Protein AF-A0A195FTC8-F1 (afdb_monomer)

Structure (mmCIF, N/CA/C/O backbone):
data_AF-A0A195FTC8-F1
#
_entry.id   AF-A0A195FTC8-F1
#
loop_
_atom_site.group_PDB
_atom_site.id
_atom_site.type_symbol
_atom_site.label_atom_id
_atom_site.label_alt_id
_atom_site.label_comp_id
_atom_site.label_asym_id
_atom_site.label_entity_id
_atom_site.label_seq_id
_atom_site.pdbx_PDB_ins_code
_atom_site.Cartn_x
_atom_site.Cartn_y
_atom_site.Cartn_z
_atom_site.occupancy
_atom_site.B_iso_or_equiv
_atom_site.auth_seq_id
_atom_site.auth_comp_id
_atom_site.auth_asym_id
_atom_site.auth_atom_id
_atom_site.pdbx_PDB_model_num
ATOM 1 N N . MET A 1 1 ? -10.630 -10.485 47.251 1.00 40.84 1 MET A N 1
ATOM 2 C CA . MET A 1 1 ? -10.849 -9.382 46.288 1.00 40.84 1 MET A CA 1
ATOM 3 C C . MET A 1 1 ? -11.487 -9.964 45.032 1.00 40.84 1 MET A C 1
ATOM 5 O O . MET A 1 1 ? -10.829 -10.721 44.337 1.00 40.84 1 MET A O 1
ATOM 9 N N . THR A 1 2 ? -12.770 -9.715 44.770 1.00 54.16 2 THR A N 1
ATOM 10 C CA . THR A 1 2 ? -13.471 -10.241 43.582 1.00 54.16 2 THR A CA 1
ATOM 11 C C . THR A 1 2 ? -13.099 -9.426 42.339 1.00 54.16 2 THR A C 1
ATOM 13 O O . THR A 1 2 ? -13.340 -8.215 42.322 1.00 54.16 2 THR A O 1
ATOM 16 N N . GLN A 1 3 ? -12.525 -10.057 41.306 1.00 60.03 3 GLN A N 1
ATOM 17 C CA . GLN A 1 3 ? -12.345 -9.415 39.997 1.00 60.03 3 GLN A CA 1
ATOM 18 C C . GLN A 1 3 ? -13.718 -9.038 39.426 1.00 60.03 3 GLN A C 1
ATOM 20 O O . GLN A 1 3 ? -14.599 -9.884 39.309 1.00 60.03 3 GLN A O 1
ATOM 25 N N . LYS A 1 4 ? -13.908 -7.763 39.077 1.00 66.00 4 LYS A N 1
ATOM 26 C CA . LYS A 1 4 ? -15.086 -7.304 38.330 1.00 66.00 4 LYS A CA 1
ATOM 27 C C . LYS A 1 4 ? -14.821 -7.531 36.842 1.00 66.00 4 LYS A C 1
ATOM 29 O O . LYS A 1 4 ? -13.950 -6.873 36.281 1.00 66.00 4 LYS A O 1
ATOM 34 N N . SER A 1 5 ? -15.558 -8.445 36.220 1.00 80.19 5 SER A N 1
ATOM 35 C CA . SER A 1 5 ? -15.545 -8.667 34.773 1.00 80.19 5 SER A CA 1
ATOM 36 C C . SER A 1 5 ? -16.348 -7.572 34.062 1.00 80.19 5 SER A C 1
ATOM 38 O O . SER A 1 5 ? -17.453 -7.212 34.477 1.00 80.19 5 SER A O 1
ATOM 40 N N . PHE A 1 6 ? -15.782 -7.016 32.991 1.00 83.75 6 PHE A N 1
ATOM 41 C CA . PHE A 1 6 ? -16.434 -6.007 32.157 1.00 83.75 6 PHE A CA 1
ATOM 42 C C . PHE A 1 6 ? -16.772 -6.591 30.788 1.00 83.75 6 PHE A C 1
ATOM 44 O O . PHE A 1 6 ? -15.958 -7.289 30.186 1.00 83.75 6 PHE A O 1
ATOM 51 N N . PHE A 1 7 ? -17.964 -6.272 30.294 1.00 83.44 7 PHE A N 1
ATOM 52 C CA . PHE A 1 7 ? -18.419 -6.590 28.949 1.00 83.44 7 PHE A CA 1
ATOM 53 C C . PHE A 1 7 ? -18.542 -5.291 28.157 1.00 83.44 7 PHE A C 1
ATOM 55 O O . PHE A 1 7 ? -19.340 -4.422 28.508 1.00 83.44 7 PHE A O 1
ATOM 62 N N . THR A 1 8 ? -17.730 -5.138 27.114 1.00 85.25 8 THR A N 1
ATOM 63 C CA . THR A 1 8 ? -17.592 -3.871 26.389 1.00 85.25 8 THR A CA 1
ATOM 64 C C . THR A 1 8 ? -18.250 -3.955 25.020 1.00 85.25 8 THR A C 1
ATOM 66 O O . THR A 1 8 ? -17.890 -4.818 24.223 1.00 85.25 8 THR A O 1
ATOM 69 N N . ILE A 1 9 ? -19.161 -3.028 24.713 1.00 84.69 9 ILE A N 1
ATOM 70 C CA . ILE A 1 9 ? -19.806 -2.924 23.393 1.00 84.69 9 ILE A CA 1
ATOM 71 C C . ILE A 1 9 ? -19.746 -1.491 22.854 1.00 84.69 9 ILE A C 1
ATOM 73 O O . ILE A 1 9 ? -19.669 -0.541 23.640 1.00 84.69 9 ILE A O 1
ATOM 77 N N . PRO A 1 10 ? -19.772 -1.284 21.526 1.00 82.94 10 PRO A N 1
ATOM 78 C CA . PRO A 1 10 ? -19.974 0.045 20.970 1.00 82.94 10 PRO A CA 1
ATOM 79 C C . PRO A 1 10 ? -21.368 0.573 21.338 1.00 82.94 10 PRO A C 1
ATOM 81 O O . PRO A 1 10 ? -22.347 -0.175 21.295 1.00 82.94 10 PRO A O 1
ATOM 84 N N . TYR A 1 11 ? -21.466 1.855 21.698 1.00 82.31 11 TYR A N 1
ATOM 85 C CA . TYR A 1 11 ? -22.758 2.497 21.932 1.00 82.31 11 TYR A CA 1
ATOM 86 C C . TYR A 1 11 ? -23.488 2.709 20.602 1.00 82.31 11 TYR A C 1
ATOM 88 O O . TYR A 1 11 ? -23.015 3.431 19.724 1.00 82.31 11 TYR A O 1
ATOM 96 N N . VAL A 1 12 ? -24.652 2.086 20.476 1.00 80.38 12 VAL A N 1
ATOM 97 C CA . VAL A 1 12 ? -25.604 2.231 19.384 1.00 80.38 12 VAL A CA 1
ATOM 98 C C . VAL A 1 12 ? -26.954 2.505 20.029 1.00 80.38 12 VAL A C 1
ATOM 100 O O . VAL A 1 12 ? -27.486 1.660 20.756 1.00 80.38 12 VAL A O 1
ATOM 103 N N . ASN A 1 13 ? -27.487 3.700 19.772 1.00 74.38 13 ASN A N 1
ATOM 104 C CA . ASN A 1 13 ? -28.772 4.135 20.309 1.00 74.38 13 ASN A CA 1
ATOM 105 C C . ASN A 1 13 ? -29.836 3.051 20.052 1.00 74.38 13 ASN A C 1
ATOM 107 O O . ASN A 1 13 ? -29.855 2.477 18.964 1.00 74.38 13 ASN A O 1
ATOM 111 N N . THR A 1 14 ? -30.684 2.743 21.038 1.00 73.56 14 THR A N 1
ATOM 112 C CA . THR A 1 14 ? -31.711 1.665 21.058 1.00 73.56 14 THR A CA 1
ATOM 113 C C . THR A 1 14 ? -31.235 0.203 21.116 1.00 73.56 14 THR A C 1
ATOM 115 O O . THR A 1 14 ? -31.960 -0.644 21.643 1.00 73.56 14 THR A O 1
ATOM 118 N N . ILE A 1 15 ? -30.040 -0.128 20.616 1.00 77.50 15 ILE A N 1
ATOM 119 C CA . ILE A 1 15 ? -29.536 -1.517 20.584 1.00 77.50 15 ILE A CA 1
ATOM 120 C C . ILE A 1 15 ? -28.740 -1.835 21.850 1.00 77.50 15 ILE A C 1
ATOM 122 O O . ILE A 1 15 ? -28.931 -2.889 22.456 1.00 77.50 15 ILE A O 1
ATOM 126 N N . SER A 1 16 ? -27.872 -0.917 22.277 1.00 81.19 16 SER A N 1
ATOM 127 C CA . SER A 1 16 ? -26.952 -1.140 23.397 1.00 81.19 16 SER A CA 1
ATOM 128 C C . SER A 1 16 ? -27.656 -1.344 24.741 1.00 81.19 16 SER A C 1
ATOM 130 O O . SER A 1 16 ? -27.170 -2.107 25.571 1.00 81.19 16 SER A O 1
ATOM 132 N N . GLU A 1 17 ? -28.824 -0.732 24.946 1.00 79.31 17 GLU A N 1
ATOM 133 C CA . GLU A 1 17 ? -29.594 -0.844 26.194 1.00 79.31 17 GLU A CA 1
ATOM 134 C C . GLU A 1 17 ? -30.187 -2.245 26.403 1.00 79.31 17 GLU A C 1
ATOM 136 O O . GLU A 1 17 ? -30.311 -2.699 27.543 1.00 79.31 17 GLU A O 1
ATOM 141 N N . ARG A 1 18 ? -30.451 -2.983 25.313 1.00 84.06 18 ARG A N 1
ATOM 142 C CA . ARG A 1 18 ? -30.978 -4.359 25.353 1.00 84.06 18 ARG A CA 1
ATOM 143 C C . ARG A 1 18 ? -29.979 -5.373 25.919 1.00 84.06 18 ARG A C 1
ATOM 145 O O . ARG A 1 18 ? -30.384 -6.452 26.339 1.00 84.06 18 ARG A O 1
ATOM 152 N N . PHE A 1 19 ? -28.689 -5.033 25.964 1.00 81.75 19 PHE A N 1
ATOM 153 C CA . PHE A 1 19 ? -27.644 -5.899 26.520 1.00 81.75 19 PHE A CA 1
ATOM 154 C C . PHE A 1 19 ? -27.558 -5.835 28.048 1.00 81.75 19 PHE A C 1
ATOM 156 O O . PHE A 1 19 ? -27.004 -6.744 28.660 1.00 81.75 19 PHE A O 1
ATOM 163 N N . THR A 1 20 ? -28.135 -4.810 28.680 1.00 82.00 20 THR A N 1
ATOM 164 C CA . THR A 1 20 ? -28.127 -4.634 30.141 1.00 82.00 20 THR A CA 1
ATOM 165 C C . THR A 1 20 ? -28.672 -5.853 30.903 1.00 82.00 20 THR A C 1
ATOM 167 O O . THR A 1 20 ? -27.950 -6.373 31.757 1.00 82.00 20 THR A O 1
ATOM 170 N N . PRO A 1 21 ? -29.882 -6.380 30.604 1.00 82.94 21 PRO A N 1
ATOM 171 C CA . PRO A 1 21 ? -30.406 -7.559 31.301 1.00 82.94 21 PRO A CA 1
ATOM 172 C C . PRO A 1 21 ? -29.550 -8.815 31.084 1.00 82.94 21 PRO A C 1
ATOM 174 O O . PRO A 1 21 ? -29.370 -9.598 32.013 1.00 82.94 21 PRO A O 1
ATOM 177 N N . ILE A 1 22 ? -28.967 -8.979 29.892 1.00 83.88 22 ILE A N 1
ATOM 178 C CA . ILE A 1 22 ? -28.116 -10.128 29.548 1.00 83.88 22 ILE A CA 1
ATOM 179 C C . ILE A 1 22 ? -26.819 -10.0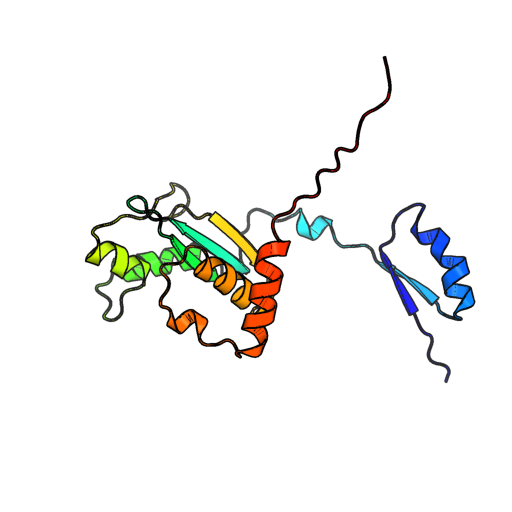90 30.362 1.00 83.88 22 ILE A C 1
ATOM 181 O O . ILE A 1 22 ? -26.421 -11.086 30.952 1.00 83.88 22 ILE A O 1
ATOM 185 N N . VAL A 1 23 ? -26.166 -8.931 30.438 1.00 83.94 23 VAL A N 1
ATOM 186 C CA . VAL A 1 23 ? -24.872 -8.777 31.120 1.00 83.94 23 VAL A CA 1
ATOM 187 C C . VAL A 1 23 ? -25.012 -8.890 32.641 1.00 83.94 23 VAL A C 1
ATOM 189 O O . VAL A 1 23 ? -24.135 -9.462 33.292 1.00 83.94 23 VAL A O 1
ATOM 192 N N . ASN A 1 24 ? -26.145 -8.442 33.193 1.00 80.19 24 ASN A N 1
ATOM 193 C CA . ASN A 1 24 ? -26.479 -8.629 34.605 1.00 80.19 24 ASN A CA 1
ATOM 194 C C . ASN A 1 24 ? -26.652 -10.112 34.975 1.00 80.19 24 ASN A C 1
ATOM 196 O O . ASN A 1 24 ? -26.248 -10.509 36.066 1.00 80.19 24 ASN A O 1
ATOM 200 N N . MET A 1 25 ? -27.175 -10.944 34.063 1.00 82.12 25 MET A N 1
ATOM 201 C CA . MET A 1 25 ? -27.306 -12.395 34.270 1.00 82.12 25 MET A CA 1
ATOM 202 C C . MET A 1 25 ? -25.946 -13.085 34.472 1.00 82.12 25 MET A C 1
ATOM 204 O O . MET A 1 25 ? -25.851 -14.067 35.200 1.00 82.12 25 MET A O 1
ATOM 208 N N . PHE A 1 26 ? -24.883 -12.550 33.865 1.00 81.12 26 PHE A N 1
ATOM 209 C CA . PHE A 1 26 ? -23.522 -13.087 33.962 1.00 81.12 26 PHE A CA 1
ATOM 210 C C . PHE A 1 26 ? -22.674 -12.432 35.066 1.00 81.12 26 PHE A C 1
ATOM 212 O O . PHE A 1 26 ? -21.465 -12.647 35.109 1.00 81.12 26 PHE A O 1
ATOM 219 N N . ASN A 1 27 ? -23.278 -11.631 35.956 1.00 81.62 27 ASN A N 1
ATOM 220 C CA . ASN A 1 27 ? -22.589 -10.899 37.029 1.00 81.62 27 ASN A CA 1
ATOM 221 C C . ASN A 1 27 ? -21.434 -9.999 36.524 1.00 81.62 27 ASN A C 1
ATOM 223 O O . ASN A 1 27 ? -20.440 -9.770 37.218 1.00 81.62 27 ASN A O 1
ATOM 227 N N . CYS A 1 28 ? -21.569 -9.493 35.296 1.00 83.06 28 CYS A N 1
ATOM 228 C CA . CYS A 1 28 ? -20.604 -8.635 34.615 1.00 83.06 28 CYS A CA 1
ATOM 229 C C . CYS A 1 28 ? -21.086 -7.176 34.618 1.00 83.06 28 CYS A C 1
ATOM 231 O O . CYS A 1 28 ? -22.274 -6.893 34.755 1.00 83.06 28 CYS A O 1
ATOM 233 N N . LYS A 1 29 ? -20.172 -6.223 34.416 1.00 83.62 29 LYS A N 1
ATOM 234 C CA . LYS A 1 29 ? -20.520 -4.808 34.209 1.00 83.62 29 LYS A CA 1
ATOM 235 C C . LYS A 1 29 ? -20.490 -4.445 32.731 1.00 83.62 29 LYS A C 1
ATOM 237 O O . LYS A 1 29 ? -19.486 -4.677 32.065 1.00 83.62 29 LYS A O 1
ATOM 242 N N . LEU A 1 30 ? -21.560 -3.830 32.236 1.00 85.19 30 LEU A N 1
ATOM 243 C CA . LEU A 1 30 ? -21.628 -3.325 30.865 1.00 85.19 30 LEU A CA 1
ATOM 244 C C . LEU A 1 30 ? -20.841 -2.012 30.741 1.00 85.19 30 LEU A C 1
ATOM 246 O O . LEU A 1 30 ? -21.056 -1.080 31.515 1.00 85.19 30 LEU A O 1
ATOM 250 N N . ALA A 1 31 ? -19.936 -1.942 29.768 1.00 86.44 31 ALA A N 1
ATOM 251 C CA . ALA A 1 31 ? -19.186 -0.744 29.415 1.00 86.44 31 ALA A CA 1
ATOM 252 C C . ALA A 1 31 ? -19.465 -0.357 27.958 1.00 86.44 31 ALA A C 1
ATOM 254 O O . ALA A 1 31 ? -19.450 -1.197 27.056 1.00 86.44 31 ALA A O 1
ATOM 255 N N . PHE A 1 32 ? -19.693 0.932 27.721 1.00 85.75 32 PHE A N 1
ATOM 256 C CA . PHE A 1 32 ? -19.930 1.460 26.384 1.00 85.75 32 PHE A CA 1
ATOM 257 C C . PHE A 1 32 ? -18.663 2.096 25.820 1.00 85.75 32 PHE A C 1
ATOM 259 O O . PHE A 1 32 ? -17.977 2.861 26.496 1.00 85.75 32 PHE A O 1
ATOM 266 N N . THR A 1 33 ? -18.371 1.803 24.558 1.00 82.94 33 THR A N 1
ATOM 267 C CA . THR A 1 33 ? -17.298 2.453 23.802 1.00 82.94 33 THR A CA 1
ATOM 268 C C . THR A 1 33 ? -17.889 3.294 22.688 1.00 82.94 33 THR A C 1
ATOM 270 O O . THR A 1 33 ? -18.830 2.889 22.012 1.00 82.94 33 THR A O 1
ATOM 273 N N . ILE A 1 34 ? -17.333 4.481 22.476 1.00 77.38 34 ILE A N 1
ATOM 274 C CA . ILE A 1 34 ? -17.663 5.285 21.304 1.00 77.38 34 ILE A CA 1
ATOM 275 C C . ILE A 1 34 ? -16.668 4.876 20.215 1.00 77.38 34 ILE A C 1
ATOM 277 O O . ILE A 1 34 ? -15.471 5.156 20.360 1.00 77.38 34 ILE A O 1
ATOM 281 N N . PRO A 1 35 ? -17.099 4.192 19.138 1.00 67.25 35 PRO A N 1
ATOM 282 C CA . PRO A 1 35 ? -16.207 3.926 18.025 1.00 67.25 35 PRO A CA 1
ATOM 283 C C . PRO A 1 35 ? -15.761 5.274 17.458 1.00 67.25 35 PRO A C 1
ATOM 285 O O . PRO A 1 35 ? -16.578 6.122 17.110 1.00 67.25 35 PRO A O 1
ATOM 288 N N . ASN A 1 36 ? -14.451 5.505 17.394 1.00 64.69 36 ASN A N 1
ATOM 289 C CA . ASN A 1 36 ? -13.886 6.784 16.968 1.00 64.69 36 ASN A CA 1
ATOM 290 C C . ASN A 1 36 ? -13.940 6.911 15.431 1.00 64.69 36 ASN A C 1
ATOM 292 O O . ASN A 1 36 ? -12.920 6.893 14.739 1.00 64.69 36 ASN A O 1
ATOM 296 N N . VAL A 1 37 ? -15.160 6.943 14.884 1.00 63.31 37 VAL A N 1
ATOM 297 C CA . VAL A 1 37 ? -15.433 6.915 13.440 1.00 63.31 37 VAL A CA 1
ATOM 298 C C . VAL A 1 37 ? -14.957 8.201 12.770 1.00 63.31 37 VAL A C 1
ATOM 300 O O . VAL A 1 37 ? -14.395 8.150 11.680 1.00 63.31 37 VAL A O 1
ATOM 303 N N . LEU A 1 38 ? -15.066 9.342 13.458 1.00 60.41 38 LEU A N 1
ATOM 304 C CA . LEU A 1 38 ? -14.645 10.653 12.951 1.00 60.41 38 LEU A CA 1
ATOM 305 C C . LEU A 1 38 ? -13.155 10.696 12.584 1.00 60.41 38 LEU A C 1
ATOM 307 O O . LEU A 1 38 ? -12.797 11.260 11.555 1.00 60.41 38 LEU A O 1
ATOM 311 N N . LYS A 1 39 ? -12.280 10.018 13.340 1.00 59.72 39 LYS A N 1
ATOM 312 C CA . LYS A 1 39 ? -10.846 9.914 13.010 1.00 59.72 39 LYS A CA 1
ATOM 313 C C . LYS A 1 39 ? -10.583 9.166 11.692 1.00 59.72 39 LYS A C 1
ATOM 315 O O . LYS A 1 39 ? -9.549 9.387 11.065 1.00 59.72 39 LYS A O 1
ATOM 320 N N . LYS A 1 40 ? -11.493 8.282 11.261 1.00 59.28 40 LYS A N 1
ATOM 321 C CA . LYS A 1 40 ? -11.384 7.582 9.968 1.00 59.28 40 LYS A CA 1
ATOM 322 C C . LYS A 1 40 ? -11.717 8.504 8.791 1.00 59.28 40 LYS A C 1
ATOM 324 O O . LYS A 1 40 ? -11.072 8.385 7.753 1.00 59.28 40 LYS A O 1
ATOM 329 N N . PHE A 1 41 ? -12.676 9.416 8.969 1.00 56.09 41 PHE A N 1
ATOM 330 C CA . PHE A 1 41 ? -13.175 10.310 7.916 1.00 56.09 41 PHE A CA 1
ATOM 331 C C . PHE A 1 41 ? -12.427 11.647 7.845 1.00 56.09 41 PHE A C 1
ATOM 333 O O . PHE A 1 41 ? -12.183 12.163 6.758 1.00 56.09 41 PHE A O 1
ATOM 340 N N . ILE A 1 42 ? -11.988 12.189 8.983 1.00 56.16 42 ILE A N 1
ATOM 341 C CA . ILE A 1 42 ? -11.221 13.437 9.051 1.00 56.16 42 ILE A CA 1
ATOM 342 C C . ILE A 1 42 ? -9.734 13.117 8.848 1.00 56.16 42 ILE A C 1
ATOM 344 O O . ILE A 1 42 ? -8.909 13.201 9.756 1.00 56.16 42 ILE A O 1
ATOM 348 N N . LYS A 1 43 ? -9.369 12.738 7.621 1.00 53.47 43 LYS A N 1
ATOM 349 C CA . LYS A 1 43 ? -7.980 12.802 7.156 1.00 53.47 43 LYS A CA 1
ATOM 350 C C . LYS A 1 43 ? -7.804 14.127 6.419 1.00 53.47 43 LYS A C 1
ATOM 352 O O . LYS A 1 43 ? -7.965 14.199 5.207 1.00 53.47 43 LYS A O 1
ATOM 357 N N . ARG A 1 44 ? -7.494 15.190 7.176 1.00 46.31 44 ARG A N 1
ATOM 358 C CA . ARG A 1 44 ? -6.960 16.461 6.643 1.00 46.31 44 ARG A CA 1
ATOM 359 C C . ARG A 1 44 ? -5.864 16.105 5.639 1.00 46.31 44 ARG A C 1
ATOM 361 O O . ARG A 1 44 ? -5.091 15.221 5.994 1.00 46.31 44 ARG A O 1
ATOM 368 N N . GLY A 1 45 ? -5.839 16.727 4.453 1.00 51.28 45 GLY A N 1
ATOM 369 C CA . GLY A 1 45 ? -4.985 16.437 3.281 1.00 51.28 45 GLY A CA 1
ATOM 370 C C . GLY A 1 45 ? -3.491 16.236 3.561 1.00 51.28 45 GLY A C 1
ATOM 371 O O . GLY A 1 45 ? -2.648 17.023 3.156 1.00 51.28 45 GLY A O 1
ATOM 372 N N . LYS A 1 46 ? -3.178 15.178 4.296 1.00 54.66 46 LYS A N 1
ATOM 373 C CA . LYS A 1 46 ? -1.871 14.760 4.758 1.00 54.66 46 LYS A CA 1
ATOM 374 C C . LYS A 1 46 ? -1.504 13.593 3.872 1.00 54.66 46 LYS A C 1
ATOM 376 O O . LYS A 1 46 ? -2.294 12.652 3.745 1.00 54.66 46 LYS A O 1
ATOM 381 N N . ASP A 1 47 ? -0.334 13.695 3.252 1.00 64.06 47 ASP A N 1
ATOM 382 C CA . ASP A 1 47 ? 0.233 12.647 2.413 1.00 64.06 47 ASP A CA 1
ATOM 383 C C . ASP A 1 47 ? 0.008 11.280 3.053 1.00 64.06 47 ASP A C 1
ATOM 385 O O . ASP A 1 47 ? 0.284 11.075 4.242 1.00 64.06 47 ASP A O 1
ATOM 389 N N . ARG A 1 48 ? -0.570 10.362 2.274 1.00 75.75 48 ARG A N 1
ATOM 390 C CA . ARG A 1 48 ? -0.995 9.067 2.800 1.00 75.75 48 ARG A CA 1
ATOM 391 C C . ARG A 1 48 ? 0.239 8.287 3.252 1.00 75.75 48 ARG A C 1
ATOM 393 O O . ARG A 1 48 ? 1.197 8.128 2.497 1.00 75.75 48 ARG A O 1
ATOM 400 N N . THR A 1 49 ? 0.208 7.843 4.503 1.00 86.50 49 THR A N 1
ATOM 401 C CA . THR A 1 49 ? 1.227 6.992 5.120 1.00 86.50 49 THR A CA 1
ATOM 402 C C . THR A 1 49 ? 0.683 5.588 5.318 1.00 86.50 49 THR A C 1
ATOM 404 O O . THR A 1 49 ? -0.534 5.390 5.355 1.00 86.50 49 THR A O 1
ATOM 407 N N . SER A 1 50 ? 1.585 4.622 5.498 1.00 89.44 50 SER A N 1
ATOM 408 C CA . SER A 1 50 ? 1.221 3.232 5.787 1.00 89.44 50 SER A CA 1
ATOM 409 C C . SER A 1 50 ? 0.318 2.617 4.717 1.00 89.44 50 SER A C 1
ATOM 411 O O . SER A 1 50 ? -0.720 2.042 5.031 1.00 89.44 50 SER A O 1
ATOM 413 N N . VAL A 1 51 ? 0.702 2.769 3.451 1.00 91.38 51 VAL A N 1
ATOM 414 C CA . VAL A 1 51 ? -0.095 2.329 2.299 1.00 91.38 51 VAL A CA 1
ATOM 415 C C . VAL A 1 51 ? 0.588 1.209 1.532 1.00 91.38 51 VAL A C 1
ATOM 417 O O . VAL A 1 51 ? 1.819 1.167 1.475 1.00 91.38 51 VAL A O 1
ATOM 420 N N . VAL A 1 52 ? -0.226 0.346 0.926 1.00 89.44 52 VAL A N 1
ATOM 421 C CA . VAL A 1 52 ? 0.154 -0.522 -0.194 1.00 89.44 52 VAL A CA 1
ATOM 422 C C . VAL A 1 52 ? -0.339 0.150 -1.467 1.00 89.44 52 VAL A C 1
ATOM 424 O O . VAL A 1 52 ? -1.487 0.597 -1.540 1.00 89.44 52 VAL A O 1
ATOM 427 N N . TYR A 1 53 ? 0.535 0.268 -2.454 1.00 91.19 53 TYR A N 1
ATOM 428 C CA . TYR A 1 53 ? 0.290 1.044 -3.656 1.00 91.19 53 TYR A CA 1
ATOM 429 C C . TYR A 1 53 ? 0.729 0.298 -4.916 1.00 91.19 53 TYR A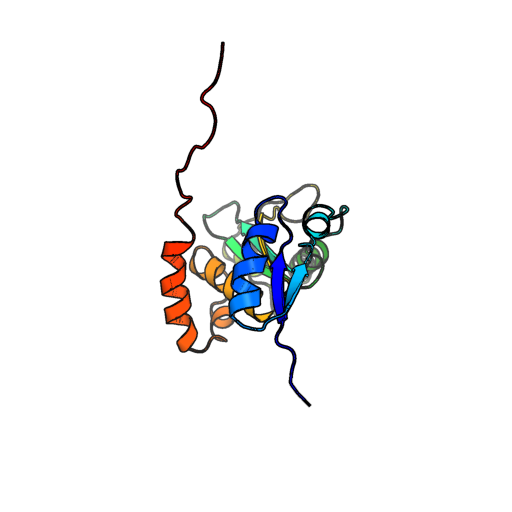 C 1
ATOM 431 O O . TYR A 1 53 ? 1.609 -0.560 -4.870 1.00 91.19 53 TYR A O 1
ATOM 439 N N . ARG A 1 54 ? 0.113 0.652 -6.045 1.00 91.25 54 ARG A N 1
ATOM 440 C CA . ARG A 1 54 ? 0.374 0.090 -7.373 1.00 91.25 54 ARG A CA 1
ATOM 441 C C . ARG A 1 54 ? 0.852 1.170 -8.330 1.00 91.25 54 ARG A C 1
ATOM 443 O O . ARG A 1 54 ? 0.242 2.234 -8.408 1.00 91.25 54 ARG A O 1
ATOM 450 N N . ILE A 1 55 ? 1.887 0.860 -9.102 1.00 91.00 55 ILE A N 1
ATOM 451 C CA . ILE A 1 55 ? 2.342 1.649 -10.248 1.00 91.00 55 ILE A CA 1
ATOM 452 C C . ILE A 1 55 ? 2.215 0.769 -11.489 1.00 91.00 55 ILE A C 1
ATOM 454 O O . ILE A 1 55 ? 2.859 -0.274 -11.586 1.00 91.00 55 ILE A O 1
ATOM 458 N N . SER A 1 56 ? 1.360 1.170 -12.426 1.00 90.38 56 SER A N 1
ATOM 459 C CA . SER A 1 56 ? 1.101 0.386 -13.638 1.00 90.38 56 SER A CA 1
ATOM 460 C C . SER A 1 56 ? 2.023 0.807 -14.779 1.00 90.38 56 SER A C 1
ATOM 462 O O . SER A 1 56 ? 2.243 2.008 -14.985 1.00 90.38 56 SER A O 1
ATOM 464 N N . CYS A 1 57 ? 2.523 -0.176 -15.527 1.00 89.19 57 CYS A N 1
ATOM 465 C CA . CYS A 1 57 ? 3.184 0.070 -16.801 1.00 89.19 57 CYS A CA 1
ATOM 466 C C . CYS A 1 57 ? 2.167 0.624 -17.819 1.00 89.19 57 CYS A C 1
ATOM 468 O O . CYS A 1 57 ? 0.968 0.338 -17.749 1.00 89.19 57 CYS A O 1
ATOM 470 N N . GLU A 1 58 ? 2.618 1.486 -18.728 1.00 88.25 58 GLU A N 1
ATOM 471 C CA . GLU A 1 58 ? 1.800 1.968 -19.850 1.00 88.25 58 GLU A CA 1
ATOM 472 C C . GLU A 1 58 ? 1.793 0.998 -21.022 1.00 88.25 58 GLU A C 1
ATOM 474 O O . GLU A 1 58 ? 0.825 0.964 -21.776 1.00 88.25 58 GLU A O 1
ATOM 479 N N . ASN A 1 59 ? 2.869 0.232 -21.169 1.00 88.88 59 ASN A N 1
ATOM 480 C CA . ASN A 1 59 ? 3.158 -0.531 -22.374 1.00 88.88 59 ASN A CA 1
ATOM 481 C C . ASN A 1 59 ? 2.824 -2.023 -22.247 1.00 88.88 59 ASN A C 1
ATOM 483 O O . ASN A 1 59 ? 2.760 -2.713 -23.257 1.00 88.88 59 ASN A O 1
ATOM 487 N N . CYS A 1 60 ? 2.586 -2.526 -21.033 1.00 86.75 60 CYS A N 1
ATOM 488 C CA . CYS A 1 60 ? 2.179 -3.911 -20.800 1.00 86.75 60 CYS A CA 1
ATOM 489 C C . CYS A 1 60 ? 1.324 -4.054 -19.531 1.00 86.75 60 CYS A C 1
ATOM 491 O O . CYS A 1 60 ? 1.310 -3.172 -18.671 1.00 86.75 60 CYS A O 1
ATOM 493 N N . ASP A 1 61 ? 0.635 -5.191 -19.401 1.00 86.12 61 ASP A N 1
ATOM 494 C CA . ASP A 1 61 ? -0.325 -5.492 -18.320 1.00 86.12 61 ASP A CA 1
ATOM 495 C C . ASP A 1 61 ? 0.322 -5.842 -16.972 1.00 86.12 61 ASP A C 1
ATOM 497 O O . ASP A 1 61 ? -0.251 -6.519 -16.114 1.00 86.12 61 ASP A O 1
ATOM 501 N N . VAL A 1 62 ? 1.531 -5.346 -16.752 1.00 86.75 62 VAL A N 1
ATOM 502 C CA . VAL A 1 62 ? 2.298 -5.607 -15.546 1.00 86.75 62 VAL A CA 1
ATOM 503 C C . VAL A 1 62 ? 2.318 -4.379 -14.641 1.00 86.75 62 VAL A C 1
ATOM 505 O O . VAL A 1 62 ? 2.199 -3.228 -15.077 1.00 86.75 62 VAL A O 1
ATOM 508 N N . SER A 1 63 ? 2.463 -4.606 -13.339 1.00 89.88 63 SER A N 1
ATOM 509 C CA . SER A 1 63 ? 2.507 -3.510 -12.377 1.00 89.88 63 SER A CA 1
ATOM 510 C C . SER A 1 63 ? 3.481 -3.759 -11.244 1.00 89.88 63 SER A C 1
ATOM 512 O O . SER A 1 63 ? 3.649 -4.881 -10.783 1.00 89.88 63 SER A O 1
ATOM 514 N N . TYR A 1 64 ? 4.112 -2.690 -10.777 1.00 89.69 64 TYR A N 1
ATOM 515 C CA . TYR A 1 64 ? 4.904 -2.709 -9.558 1.00 89.69 64 TYR A CA 1
ATOM 516 C C . TYR A 1 64 ? 3.987 -2.480 -8.359 1.00 89.69 64 TYR A C 1
ATOM 518 O O . TYR A 1 64 ? 3.187 -1.539 -8.355 1.00 89.69 64 TYR A O 1
ATOM 526 N N . ILE A 1 65 ? 4.123 -3.312 -7.333 1.00 89.94 65 ILE A N 1
ATOM 527 C CA . ILE A 1 65 ? 3.386 -3.192 -6.077 1.00 89.94 65 ILE A CA 1
ATOM 528 C C . ILE A 1 65 ? 4.388 -2.865 -4.976 1.00 89.94 65 ILE A C 1
ATOM 530 O O . ILE A 1 65 ? 5.438 -3.483 -4.888 1.00 89.94 65 ILE A O 1
ATOM 534 N N . GLY A 1 66 ? 4.106 -1.875 -4.140 1.00 88.75 66 GLY A N 1
ATOM 535 C CA . GLY A 1 66 ? 5.002 -1.510 -3.047 1.00 88.75 66 GLY A CA 1
ATOM 536 C C . GLY A 1 66 ? 4.247 -1.113 -1.793 1.00 88.75 66 GLY A C 1
ATOM 537 O O . GLY A 1 66 ? 3.128 -0.610 -1.869 1.00 88.75 66 GLY A O 1
ATOM 538 N N . GLN A 1 67 ? 4.879 -1.260 -0.633 1.00 90.06 67 GLN A N 1
ATOM 539 C CA . GLN A 1 67 ? 4.407 -0.677 0.619 1.00 90.06 67 GLN A CA 1
ATOM 540 C C . GLN A 1 67 ? 5.326 0.421 1.146 1.00 90.06 67 GLN A C 1
ATOM 542 O O . GLN A 1 67 ? 6.532 0.460 0.900 1.00 90.06 67 GLN A O 1
ATOM 547 N N . THR A 1 68 ? 4.751 1.337 1.921 1.00 89.12 68 THR A N 1
ATOM 548 C CA . THR A 1 68 ? 5.529 2.320 2.674 1.00 89.12 68 THR A CA 1
ATOM 549 C C . THR A 1 68 ? 4.852 2.684 3.983 1.00 89.12 68 THR A C 1
ATOM 551 O O . THR A 1 68 ? 3.663 2.989 4.023 1.00 89.12 68 THR A O 1
ATOM 554 N N . LYS A 1 69 ? 5.629 2.712 5.073 1.00 88.62 69 LYS A N 1
ATOM 555 C CA . LYS A 1 69 ? 5.220 3.346 6.339 1.00 88.62 69 LYS A CA 1
ATOM 556 C C . LYS A 1 69 ? 5.269 4.875 6.249 1.00 88.62 69 LYS A C 1
ATOM 558 O O . LYS A 1 69 ? 4.536 5.557 6.960 1.00 88.62 69 LYS A O 1
ATOM 563 N N . ARG A 1 70 ? 6.168 5.405 5.416 1.00 87.88 70 ARG A N 1
ATOM 564 C CA . ARG A 1 70 ? 6.417 6.841 5.243 1.00 87.88 70 ARG A CA 1
ATOM 565 C C . ARG A 1 70 ? 5.362 7.449 4.321 1.00 87.88 70 ARG A C 1
ATOM 567 O O . ARG A 1 70 ? 4.438 6.766 3.888 1.00 87.88 70 ARG A O 1
ATOM 574 N N . GLN A 1 71 ? 5.479 8.743 4.044 1.00 89.31 71 GLN A N 1
ATOM 575 C CA . GLN A 1 71 ? 4.626 9.401 3.060 1.00 89.31 71 GLN A CA 1
ATOM 576 C C . GLN A 1 71 ? 4.861 8.789 1.677 1.00 89.31 71 GLN A C 1
ATOM 578 O O . GLN A 1 71 ? 6.008 8.615 1.256 1.00 89.31 71 GLN A O 1
ATOM 583 N N . LEU A 1 72 ? 3.772 8.475 0.971 1.00 88.69 72 LEU A N 1
ATOM 584 C CA . LEU A 1 72 ? 3.837 7.897 -0.370 1.00 88.69 72 LEU A CA 1
ATOM 585 C C . LEU A 1 72 ? 4.664 8.762 -1.323 1.00 88.69 72 LEU A C 1
ATOM 587 O O . LEU A 1 72 ? 5.543 8.242 -2.001 1.00 88.69 72 LEU A O 1
ATOM 591 N N . LYS A 1 73 ? 4.453 10.082 -1.303 1.00 87.31 73 LYS A N 1
ATOM 592 C CA . LYS A 1 73 ? 5.197 11.035 -2.130 1.00 87.31 73 LYS A CA 1
ATOM 593 C C . LYS A 1 73 ? 6.711 10.860 -1.982 1.00 87.31 73 LYS A C 1
ATOM 595 O O . LYS A 1 73 ? 7.397 10.688 -2.983 1.00 87.31 73 LYS A O 1
ATOM 600 N N . THR A 1 74 ? 7.224 10.809 -0.750 1.00 87.00 74 THR A N 1
ATOM 601 C CA . THR A 1 74 ? 8.655 10.583 -0.486 1.00 87.00 74 THR A CA 1
ATOM 602 C C . THR A 1 74 ? 9.148 9.282 -1.116 1.00 87.00 74 THR A C 1
ATOM 604 O O . THR A 1 74 ? 10.189 9.279 -1.763 1.00 87.00 74 THR A O 1
ATOM 607 N N . ARG A 1 75 ? 8.382 8.190 -0.988 1.00 88.12 75 ARG A N 1
ATOM 608 C CA . ARG A 1 75 ? 8.760 6.896 -1.574 1.00 88.12 75 ARG A CA 1
ATOM 609 C C . ARG A 1 75 ? 8.808 6.946 -3.104 1.00 88.12 75 ARG A C 1
ATOM 611 O O . ARG A 1 75 ? 9.698 6.351 -3.697 1.00 88.12 75 ARG A O 1
ATOM 618 N N . LEU A 1 76 ? 7.885 7.666 -3.743 1.00 87.62 76 LEU A N 1
ATOM 619 C CA . LEU A 1 76 ? 7.886 7.845 -5.199 1.00 87.62 76 LEU A CA 1
ATOM 620 C C . LEU A 1 76 ? 9.083 8.676 -5.680 1.00 87.62 76 LEU A C 1
ATOM 622 O O . LEU A 1 76 ? 9.658 8.354 -6.715 1.00 87.62 76 LEU A O 1
ATOM 626 N N . HIS A 1 77 ? 9.482 9.707 -4.929 1.00 85.19 77 HIS A N 1
ATOM 627 C CA . HIS A 1 77 ? 10.681 10.494 -5.242 1.00 85.19 77 HIS A CA 1
ATOM 628 C C . HIS A 1 77 ? 11.965 9.657 -5.177 1.00 85.19 77 HIS A C 1
ATOM 630 O O . HIS A 1 77 ? 12.825 9.822 -6.035 1.00 85.19 77 HIS A O 1
ATOM 636 N N . GLU A 1 78 ? 12.084 8.743 -4.212 1.00 84.06 78 GLU A N 1
ATOM 637 C CA . GLU A 1 78 ? 13.232 7.826 -4.124 1.00 84.06 78 GLU A CA 1
ATOM 638 C C . GLU A 1 78 ? 13.349 6.946 -5.365 1.00 84.06 78 GLU A C 1
ATOM 640 O O . GLU A 1 78 ? 14.399 6.936 -5.997 1.00 84.06 78 GLU A O 1
ATOM 645 N N . HIS A 1 79 ? 12.248 6.308 -5.779 1.00 82.06 79 HIS A N 1
ATOM 646 C CA . HIS A 1 79 ? 12.228 5.488 -6.998 1.00 82.06 79 HIS A CA 1
ATOM 647 C C . HIS A 1 79 ? 12.686 6.264 -8.238 1.00 82.06 79 HIS A C 1
ATOM 649 O O . HIS A 1 79 ? 13.281 5.697 -9.144 1.00 82.06 79 HIS A O 1
ATOM 655 N N . VAL A 1 80 ? 12.411 7.567 -8.299 1.00 77.94 80 VAL A N 1
ATOM 656 C CA . VAL A 1 80 ? 12.818 8.432 -9.418 1.00 77.94 80 VAL A CA 1
ATOM 657 C C . VAL A 1 80 ? 14.280 8.840 -9.306 1.00 77.94 80 VAL A C 1
ATOM 659 O O . VAL A 1 80 ? 14.985 8.879 -10.311 1.00 77.94 80 VAL A O 1
ATOM 662 N N . SER A 1 81 ? 14.752 9.114 -8.092 1.00 75.88 81 SER A N 1
ATOM 663 C CA . SER A 1 81 ? 16.168 9.367 -7.842 1.00 75.88 81 SER A CA 1
ATOM 664 C C . SER A 1 81 ? 17.023 8.165 -8.250 1.00 75.88 81 SER A C 1
ATOM 666 O O . SER A 1 81 ? 18.049 8.350 -8.898 1.00 75.88 81 SER A O 1
ATOM 668 N N . ASP A 1 82 ? 16.561 6.947 -7.961 1.00 68.94 82 ASP A N 1
ATOM 669 C CA . ASP A 1 82 ? 17.239 5.694 -8.324 1.00 68.94 82 ASP A CA 1
ATOM 670 C C . ASP A 1 82 ? 17.295 5.444 -9.841 1.00 68.94 82 ASP A C 1
ATOM 672 O O . ASP A 1 82 ? 18.117 4.658 -10.305 1.00 68.94 82 ASP A O 1
ATOM 676 N N . ILE A 1 83 ? 16.414 6.086 -10.618 1.00 69.50 83 ILE A N 1
ATOM 677 C CA . ILE A 1 83 ? 16.435 6.068 -12.091 1.00 69.50 83 ILE A CA 1
ATOM 678 C C . ILE A 1 83 ? 17.435 7.088 -12.636 1.00 69.50 83 ILE A C 1
ATOM 680 O O . ILE A 1 83 ? 18.112 6.819 -13.624 1.00 69.50 83 ILE A O 1
ATOM 684 N N . ASN A 1 84 ? 17.485 8.278 -12.035 1.00 62.69 84 ASN A N 1
ATOM 685 C CA . ASN A 1 84 ? 18.318 9.377 -12.525 1.00 62.69 84 ASN A CA 1
ATOM 686 C C . ASN A 1 84 ? 19.798 9.182 -12.182 1.00 62.69 84 ASN A C 1
ATOM 688 O O . ASN A 1 84 ? 20.672 9.646 -12.910 1.00 62.69 84 ASN A O 1
ATOM 692 N N . ILE A 1 85 ? 20.080 8.510 -11.069 1.00 65.50 85 ILE A N 1
ATOM 693 C CA . ILE A 1 85 ? 21.423 8.070 -10.714 1.00 65.50 85 ILE A CA 1
ATOM 694 C C . ILE A 1 85 ? 21.644 6.744 -11.441 1.00 65.50 85 ILE A C 1
ATOM 696 O O . ILE A 1 85 ? 20.815 5.846 -11.318 1.00 65.50 85 ILE A O 1
ATOM 700 N N . SER A 1 86 ? 22.759 6.589 -12.162 1.00 58.47 86 SER A N 1
ATOM 701 C CA . SER A 1 86 ? 23.236 5.294 -12.674 1.00 58.47 86 SER A CA 1
ATOM 702 C C . SER A 1 86 ? 23.646 4.390 -11.504 1.00 58.47 86 SER A C 1
ATOM 704 O O . SER A 1 86 ? 24.816 4.084 -11.272 1.00 58.47 86 SER A O 1
ATOM 706 N N . SER A 1 87 ? 22.666 4.040 -10.674 1.00 59.50 87 SER A N 1
ATOM 707 C CA . SER A 1 87 ? 22.880 3.281 -9.460 1.00 59.50 87 SER A CA 1
ATOM 708 C C . SER A 1 87 ? 23.419 1.907 -9.838 1.00 59.50 87 SER A C 1
ATOM 710 O O . SER A 1 87 ? 22.998 1.294 -10.817 1.00 59.50 87 SER A O 1
ATOM 712 N N . LYS A 1 88 ? 24.372 1.405 -9.049 1.00 61.28 88 LYS A N 1
ATOM 713 C CA . LYS A 1 88 ? 24.927 0.056 -9.239 1.00 61.28 88 LYS A CA 1
ATOM 714 C C . LYS A 1 88 ? 23.877 -1.044 -9.006 1.00 61.28 88 LYS A C 1
ATOM 716 O O . LYS A 1 88 ? 24.110 -2.190 -9.369 1.00 61.28 88 LYS A O 1
ATOM 721 N N . SER A 1 89 ? 22.742 -0.701 -8.390 1.00 65.31 89 SER A N 1
ATOM 722 C CA . SER A 1 89 ? 21.635 -1.599 -8.052 1.00 65.31 89 SER A CA 1
ATOM 723 C C . SER A 1 89 ? 20.281 -0.947 -8.389 1.00 65.31 89 SER A C 1
ATOM 725 O O . SER A 1 89 ? 19.577 -0.492 -7.481 1.00 65.31 89 SER A O 1
ATOM 727 N N . PRO A 1 90 ? 19.915 -0.872 -9.677 1.00 70.69 90 PRO A N 1
ATOM 728 C CA . PRO A 1 90 ? 18.676 -0.238 -10.120 1.00 70.69 90 PRO A CA 1
ATOM 729 C C . PRO A 1 90 ? 17.419 -0.899 -9.526 1.00 70.69 90 PRO A C 1
ATOM 731 O O . PRO A 1 90 ? 17.384 -2.107 -9.246 1.00 70.69 90 PRO A O 1
ATOM 734 N N . SER A 1 91 ? 16.387 -0.077 -9.293 1.00 80.00 91 SER A N 1
ATOM 735 C CA . SER A 1 91 ? 15.088 -0.522 -8.771 1.00 80.00 91 SER A CA 1
ATOM 736 C C . SER A 1 91 ? 14.363 -1.421 -9.780 1.00 80.00 91 SER A C 1
ATOM 738 O O . SER A 1 91 ? 14.659 -1.389 -10.971 1.00 80.00 91 SER A O 1
ATOM 740 N N . VAL A 1 92 ? 13.363 -2.189 -9.335 1.00 83.31 92 VAL A N 1
ATOM 741 C CA . VAL A 1 92 ? 12.546 -3.027 -10.241 1.00 83.31 92 VAL A CA 1
ATOM 742 C C . VAL A 1 92 ? 11.875 -2.190 -11.336 1.00 83.31 92 VAL A C 1
ATOM 744 O O . VAL A 1 92 ? 11.821 -2.597 -12.492 1.00 83.31 92 VAL A O 1
ATOM 747 N N . ILE A 1 93 ? 11.417 -0.990 -10.975 1.00 84.19 93 ILE A N 1
AT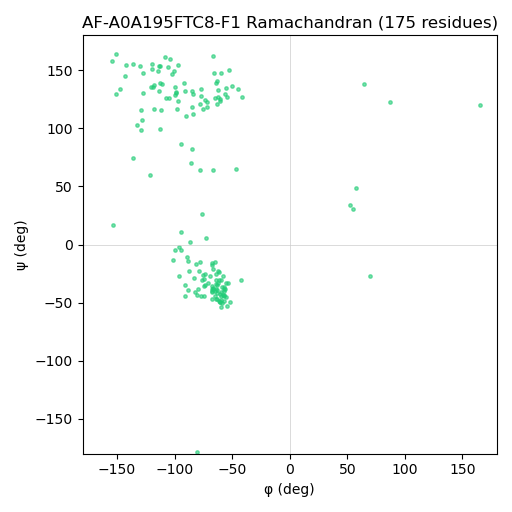OM 748 C CA . ILE A 1 93 ? 10.813 -0.022 -11.897 1.00 84.19 93 ILE A CA 1
ATOM 749 C C . ILE A 1 93 ? 11.857 0.452 -12.917 1.00 84.19 93 ILE A C 1
ATOM 751 O O . ILE A 1 93 ? 11.571 0.514 -14.110 1.00 84.19 93 ILE A O 1
ATOM 755 N N . SER A 1 94 ? 13.075 0.757 -12.457 1.00 80.56 94 SER A N 1
ATOM 756 C CA . SER A 1 94 ? 14.191 1.172 -13.315 1.00 80.56 94 SER A CA 1
ATOM 757 C C . SER A 1 94 ? 14.590 0.067 -14.295 1.00 80.56 94 SER A C 1
ATOM 759 O O . SER A 1 94 ? 14.717 0.344 -15.483 1.00 80.56 94 SER A O 1
ATOM 761 N N . ASN A 1 95 ? 14.730 -1.175 -13.815 1.00 84.25 95 ASN A N 1
ATOM 762 C CA . ASN A 1 95 ? 15.097 -2.333 -14.635 1.00 84.25 95 ASN A CA 1
ATOM 763 C C . ASN A 1 95 ? 14.082 -2.571 -15.739 1.00 84.25 95 ASN A C 1
ATOM 765 O O . ASN A 1 95 ? 14.451 -2.558 -16.905 1.00 84.25 95 ASN A O 1
ATOM 769 N N . HIS A 1 96 ? 12.799 -2.685 -15.380 1.00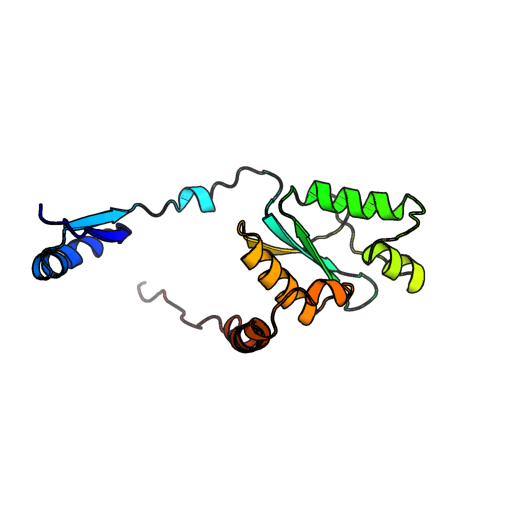 86.62 96 HIS A N 1
ATOM 770 C CA . HIS A 1 96 ? 11.738 -2.910 -16.358 1.00 86.62 96 HIS A CA 1
ATOM 771 C C . HIS A 1 96 ? 11.714 -1.816 -17.432 1.00 86.62 96 HIS A C 1
ATOM 773 O O . HIS A 1 96 ? 11.551 -2.096 -18.614 1.00 86.62 96 HIS A O 1
ATOM 779 N N . ARG A 1 97 ? 11.927 -0.556 -17.037 1.00 83.69 97 ARG A N 1
ATOM 780 C CA . ARG A 1 97 ? 12.012 0.561 -17.982 1.00 83.69 97 ARG A CA 1
ATOM 781 C C . ARG A 1 97 ? 13.217 0.464 -18.919 1.00 83.69 97 ARG A C 1
ATOM 783 O O . ARG A 1 97 ? 13.086 0.824 -20.082 1.00 83.69 97 ARG A O 1
ATOM 790 N N . MET A 1 98 ? 14.379 0.041 -18.423 1.00 82.31 98 MET A N 1
ATOM 791 C CA . MET A 1 98 ? 15.609 -0.046 -19.218 1.00 82.31 98 MET A CA 1
ATOM 792 C C . MET A 1 98 ? 15.635 -1.267 -20.140 1.00 82.31 98 MET A C 1
ATOM 794 O O . MET A 1 98 ? 16.019 -1.134 -21.296 1.00 82.31 98 MET A O 1
ATOM 798 N N . GLU A 1 99 ? 15.240 -2.432 -19.630 1.00 84.06 99 GLU A N 1
ATOM 799 C CA . GLU A 1 99 ? 15.291 -3.715 -20.341 1.00 84.06 99 GLU A CA 1
ATOM 800 C C . GLU A 1 99 ? 14.190 -3.805 -21.404 1.00 84.06 99 GLU A C 1
ATOM 802 O O . GLU A 1 99 ? 14.465 -4.157 -22.547 1.00 84.06 99 GLU A O 1
ATOM 807 N N . GLU A 1 100 ? 12.966 -3.396 -21.057 1.00 80.31 100 GLU A N 1
ATOM 808 C CA . GLU A 1 100 ? 11.800 -3.496 -21.948 1.00 80.31 100 GLU A CA 1
ATOM 809 C C . GLU A 1 100 ? 11.520 -2.194 -22.716 1.00 80.31 100 GLU A C 1
ATOM 811 O O . GLU A 1 100 ? 10.578 -2.113 -23.499 1.00 80.31 100 GLU A O 1
ATOM 816 N N . ASN A 1 101 ? 12.304 -1.134 -22.481 1.00 83.06 101 ASN A N 1
ATOM 817 C CA . ASN A 1 101 ? 12.069 0.208 -23.034 1.00 83.06 101 ASN A CA 1
ATOM 818 C C . ASN A 1 101 ? 10.636 0.735 -22.772 1.00 83.06 101 ASN A C 1
ATOM 820 O O . ASN A 1 101 ? 10.033 1.440 -23.586 1.00 83.06 101 ASN A O 1
ATOM 824 N N . HIS A 1 102 ? 10.070 0.371 -21.620 1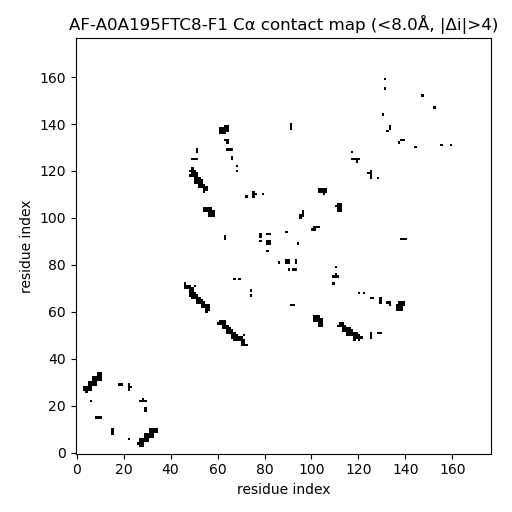.00 86.81 102 HIS A N 1
ATOM 825 C CA . HIS A 1 102 ? 8.711 0.716 -21.216 1.00 86.81 102 HIS A CA 1
ATOM 826 C C . HIS A 1 102 ? 8.658 1.943 -20.307 1.00 86.81 102 HIS A C 1
ATOM 828 O O . HIS A 1 102 ? 9.588 2.245 -19.561 1.00 86.81 102 HIS A O 1
ATOM 834 N N . ASN A 1 103 ? 7.521 2.636 -20.301 1.00 82.19 103 ASN A N 1
ATOM 835 C CA . ASN A 1 103 ? 7.265 3.747 -19.396 1.00 82.19 103 ASN A CA 1
ATOM 836 C C . ASN A 1 103 ? 6.147 3.420 -18.402 1.00 82.19 103 ASN A C 1
ATOM 838 O O . ASN A 1 103 ? 5.259 2.602 -18.639 1.00 82.19 103 ASN A O 1
ATOM 842 N N . PHE A 1 104 ? 6.205 4.087 -17.254 1.00 84.12 104 PHE A N 1
ATOM 843 C CA . PHE A 1 104 ? 5.169 4.019 -16.230 1.00 84.12 104 PHE A CA 1
ATOM 844 C C . PHE A 1 104 ? 4.297 5.264 -16.291 1.00 84.12 104 PHE A C 1
ATOM 846 O O . PHE A 1 104 ? 4.798 6.363 -16.552 1.00 84.12 104 PHE A O 1
ATOM 853 N N . LYS A 1 105 ? 3.007 5.093 -15.974 1.00 79.31 105 LYS A N 1
ATOM 854 C CA . LYS A 1 105 ? 2.030 6.188 -16.001 1.00 79.31 105 LYS A CA 1
ATOM 855 C C . LYS A 1 105 ? 2.493 7.332 -15.121 1.00 79.31 105 LYS A C 1
ATOM 857 O O . LYS A 1 105 ? 2.813 7.113 -13.954 1.00 79.31 105 LYS A O 1
ATOM 862 N N . ARG A 1 106 ? 2.495 8.552 -15.657 1.00 79.94 106 ARG A N 1
ATOM 863 C CA . ARG A 1 106 ? 2.814 9.782 -14.917 1.00 79.94 106 ARG A CA 1
ATOM 864 C C . ARG A 1 106 ? 1.542 10.522 -14.522 1.00 79.94 106 ARG A C 1
ATOM 866 O O . ARG A 1 106 ? 0.537 10.466 -15.225 1.00 79.94 106 ARG A O 1
ATOM 873 N N . ASP A 1 107 ? 1.591 11.218 -13.396 1.00 79.38 107 ASP A N 1
ATOM 874 C CA . ASP A 1 107 ? 0.521 12.093 -12.926 1.00 79.38 107 ASP A CA 1
ATOM 875 C C . ASP A 1 107 ? 1.062 13.530 -12.796 1.00 79.38 107 ASP A C 1
ATOM 877 O O . ASP A 1 107 ? 2.265 13.756 -12.686 1.00 79.38 107 ASP A O 1
ATOM 881 N N . LYS A 1 108 ? 0.198 14.545 -12.877 1.00 70.62 108 LYS A N 1
ATOM 882 C CA . LYS A 1 108 ? 0.658 15.944 -12.750 1.00 70.62 108 LYS A CA 1
ATOM 883 C C . LYS A 1 108 ? 0.980 16.306 -11.300 1.00 70.62 108 LYS A C 1
ATOM 885 O O . LYS A 1 108 ? 1.781 17.203 -11.055 1.00 70.62 108 LYS A O 1
ATOM 890 N N . MET A 1 109 ? 0.342 15.626 -10.348 1.00 70.06 109 MET A N 1
ATOM 891 C CA . MET A 1 109 ? 0.475 15.885 -8.916 1.00 70.06 109 MET A CA 1
ATOM 892 C C . MET A 1 109 ? 1.497 14.949 -8.252 1.00 70.06 109 MET A C 1
ATOM 894 O O . MET A 1 109 ? 2.139 15.332 -7.273 1.00 70.06 109 MET A O 1
ATOM 898 N N . ASN A 1 110 ? 1.694 13.752 -8.810 1.00 67.00 110 ASN A N 1
ATOM 899 C CA . ASN A 1 110 ? 2.685 12.763 -8.388 1.00 67.00 110 ASN A CA 1
ATOM 900 C C . ASN A 1 110 ? 3.552 12.316 -9.569 1.00 67.00 110 ASN A C 1
ATOM 902 O O . ASN A 1 110 ? 3.062 12.177 -10.678 1.00 67.00 110 ASN A O 1
ATOM 906 N N . ILE A 1 111 ? 4.827 11.993 -9.335 1.00 76.31 111 ILE A N 1
ATOM 907 C CA . ILE A 1 111 ? 5.756 11.625 -10.425 1.00 76.31 111 ILE A CA 1
ATOM 908 C C . ILE A 1 111 ? 5.274 10.399 -11.217 1.00 76.31 111 ILE A C 1
ATOM 910 O O . ILE A 1 111 ? 5.501 10.308 -12.421 1.00 76.31 111 ILE A O 1
ATOM 914 N N . TYR A 1 112 ? 4.563 9.495 -10.542 1.00 83.50 112 TYR A N 1
ATOM 915 C CA . TYR A 1 112 ? 3.832 8.390 -11.146 1.00 83.50 112 TYR A CA 1
ATOM 916 C C . TYR A 1 112 ? 2.345 8.505 -10.826 1.00 83.50 112 TYR A C 1
ATOM 918 O O . TYR A 1 112 ? 1.971 8.978 -9.752 1.00 83.50 112 TYR A O 1
ATOM 926 N N . LYS A 1 113 ? 1.497 7.996 -11.716 1.00 86.31 113 LYS A N 1
ATOM 927 C CA . LYS A 1 113 ? 0.112 7.672 -11.400 1.00 86.31 113 LYS A CA 1
ATOM 928 C C . LYS A 1 113 ? 0.112 6.438 -10.506 1.00 86.31 113 LYS A C 1
ATOM 930 O O . LYS A 1 113 ? 0.648 5.394 -10.881 1.00 86.31 113 LYS A O 1
ATOM 935 N N . VAL A 1 114 ? -0.484 6.579 -9.328 1.00 88.81 114 VAL A N 1
ATOM 936 C CA . VAL A 1 114 ? -0.464 5.550 -8.292 1.00 88.81 114 VAL A CA 1
ATOM 937 C C . VAL A 1 114 ? -1.873 5.242 -7.825 1.00 88.81 114 VAL A C 1
ATOM 939 O O . VAL A 1 114 ? -2.611 6.151 -7.446 1.00 88.81 114 VAL A O 1
ATOM 942 N N . ASP A 1 115 ? -2.201 3.955 -7.781 1.00 89.69 115 ASP A N 1
ATOM 943 C CA . ASP A 1 115 ? -3.436 3.470 -7.176 1.00 89.69 115 ASP A CA 1
ATOM 944 C C . ASP A 1 115 ? -3.138 2.977 -5.754 1.00 89.69 115 ASP A C 1
ATOM 946 O O . ASP A 1 115 ? -2.183 2.230 -5.526 1.00 89.69 115 ASP A O 1
ATOM 950 N N . ILE A 1 116 ? -3.940 3.403 -4.777 1.00 89.31 116 ILE A N 1
ATOM 951 C CA . ILE A 1 116 ? -3.848 2.891 -3.404 1.00 89.31 116 ILE A CA 1
ATOM 952 C C . ILE A 1 116 ? -4.661 1.607 -3.326 1.00 89.31 116 ILE A C 1
ATOM 954 O O . ILE A 1 116 ? -5.872 1.641 -3.527 1.00 89.31 116 ILE A O 1
ATOM 958 N N . LEU A 1 117 ? -3.995 0.503 -3.005 1.00 88.62 117 LEU A N 1
ATOM 959 C CA . LEU A 1 117 ? -4.636 -0.801 -2.855 1.00 88.62 117 LEU A CA 1
ATOM 960 C C . LEU A 1 117 ? -5.138 -1.002 -1.425 1.00 88.62 117 LEU A C 1
ATOM 962 O O . LEU A 1 117 ? -6.229 -1.522 -1.220 1.00 88.62 117 LEU A O 1
ATOM 966 N N . ASP A 1 118 ? -4.355 -0.551 -0.440 1.00 86.88 118 ASP A N 1
ATOM 967 C CA . ASP A 1 118 ? -4.675 -0.724 0.976 1.00 86.88 118 ASP A CA 1
ATOM 968 C C . ASP A 1 118 ? -4.017 0.356 1.858 1.00 86.88 118 ASP A C 1
ATOM 970 O O . ASP A 1 118 ? -3.017 0.978 1.483 1.00 86.88 118 ASP A O 1
ATOM 974 N N . ILE A 1 119 ? -4.571 0.582 3.053 1.00 87.25 119 ILE A N 1
ATOM 975 C CA . ILE A 1 119 ? -4.026 1.465 4.091 1.00 87.25 119 ILE A CA 1
ATOM 976 C C . ILE A 1 119 ? -3.968 0.696 5.413 1.00 87.25 119 ILE A C 1
ATOM 978 O O . ILE A 1 119 ? -4.940 0.658 6.167 1.00 87.25 119 ILE A O 1
ATOM 982 N N . GLU A 1 120 ? -2.792 0.169 5.741 1.00 85.81 120 GLU A N 1
ATOM 983 C CA . GLU A 1 120 ? -2.576 -0.689 6.903 1.00 85.81 120 GLU A CA 1
ATOM 984 C C . GLU A 1 120 ? -1.392 -0.178 7.756 1.00 85.81 120 GLU A C 1
ATOM 986 O O . GLU A 1 120 ? -0.219 -0.259 7.359 1.00 85.81 120 GLU A O 1
ATOM 991 N N . PRO A 1 121 ? -1.670 0.409 8.938 1.00 84.25 121 PRO A N 1
ATOM 992 C CA . PRO A 1 121 ? -0.640 0.873 9.866 1.00 84.25 121 PRO A CA 1
ATOM 993 C C . PRO A 1 121 ? 0.265 -0.238 10.408 1.00 84.25 121 PRO A C 1
ATOM 995 O O . PRO A 1 121 ? 1.442 0.025 10.672 1.00 84.25 121 PRO A O 1
ATOM 998 N N . SER A 1 122 ? -0.270 -1.448 10.590 1.00 83.31 122 SER A N 1
ATOM 999 C CA . SER A 1 122 ? 0.471 -2.595 11.107 1.00 83.31 122 SER A CA 1
ATOM 1000 C C . SER A 1 122 ? 1.420 -3.148 10.052 1.00 83.31 122 SER A C 1
ATOM 1002 O O . SER A 1 122 ? 1.006 -3.526 8.961 1.00 83.31 122 SER A O 1
ATOM 1004 N N . PHE A 1 123 ? 2.707 -3.235 10.388 1.00 80.19 123 PHE A N 1
ATOM 1005 C CA . PHE A 1 123 ? 3.737 -3.682 9.452 1.00 80.19 123 PHE A CA 1
ATOM 1006 C C . PHE A 1 123 ? 3.472 -5.095 8.915 1.00 80.19 123 PHE A C 1
ATOM 1008 O O . PHE A 1 123 ? 3.415 -5.271 7.704 1.00 80.19 123 PHE A O 1
ATOM 1015 N N . ASN A 1 124 ? 3.217 -6.068 9.796 1.00 81.00 124 ASN A N 1
ATOM 1016 C CA . ASN A 1 124 ? 3.015 -7.465 9.393 1.00 81.00 124 ASN A CA 1
ATOM 1017 C C . ASN A 1 124 ? 1.780 -7.633 8.502 1.00 81.00 124 ASN A C 1
ATOM 1019 O O . ASN A 1 124 ? 1.825 -8.329 7.495 1.00 81.00 124 ASN A O 1
ATOM 1023 N N . LYS A 1 125 ? 0.679 -6.951 8.838 1.00 81.81 125 LYS A N 1
ATOM 1024 C CA . LYS A 1 125 ? -0.538 -6.986 8.017 1.00 81.81 125 LYS A CA 1
ATOM 1025 C C . LYS A 1 125 ? -0.319 -6.311 6.665 1.00 81.81 125 LYS A C 1
ATOM 1027 O O . LYS A 1 125 ? -0.787 -6.818 5.652 1.00 81.81 125 LYS A O 1
ATOM 1032 N N . ARG A 1 126 ? 0.434 -5.207 6.638 1.00 87.56 126 ARG A N 1
ATOM 1033 C CA . ARG A 1 126 ? 0.775 -4.503 5.402 1.00 87.56 126 ARG A CA 1
ATOM 1034 C C . ARG A 1 126 ? 1.686 -5.331 4.494 1.00 87.56 126 ARG A C 1
ATOM 1036 O O . ARG A 1 126 ? 1.474 -5.302 3.291 1.00 87.56 126 ARG A O 1
ATOM 1043 N N . LEU A 1 127 ? 2.638 -6.083 5.052 1.00 83.06 127 LEU A N 1
ATOM 1044 C CA . LEU A 1 127 ? 3.456 -7.037 4.292 1.00 83.06 127 LEU A CA 1
ATOM 1045 C C . LEU A 1 127 ? 2.591 -8.123 3.649 1.00 83.06 127 LEU A C 1
ATOM 1047 O O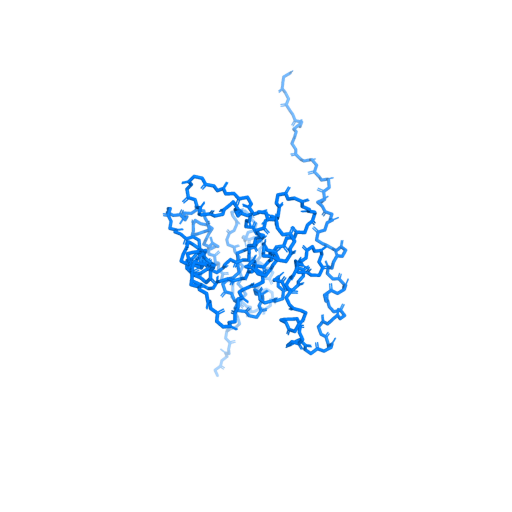 . LEU A 1 127 ? 2.693 -8.358 2.452 1.00 83.06 127 LEU A O 1
ATOM 1051 N N . ILE A 1 128 ? 1.687 -8.734 4.419 1.00 82.75 128 ILE A N 1
ATOM 1052 C CA . ILE A 1 128 ? 0.762 -9.747 3.888 1.00 82.75 128 ILE A CA 1
ATOM 1053 C C . ILE A 1 128 ? -0.109 -9.145 2.773 1.00 82.75 128 ILE A C 1
ATOM 1055 O O . ILE A 1 128 ? -0.269 -9.753 1.717 1.00 82.75 128 ILE A O 1
ATOM 1059 N N . SER A 1 129 ? -0.633 -7.933 2.981 1.00 84.44 129 SER A N 1
ATOM 1060 C CA . SER A 1 129 ? -1.423 -7.207 1.981 1.00 84.44 129 SER A CA 1
ATOM 1061 C C . SER A 1 129 ? -0.617 -6.944 0.703 1.00 84.44 129 SER A C 1
ATOM 1063 O O . SER A 1 129 ? -1.084 -7.257 -0.389 1.00 84.44 129 SER A O 1
ATOM 1065 N N . GLU A 1 130 ? 0.620 -6.453 0.805 1.00 85.56 130 GLU A N 1
ATOM 1066 C CA . GLU A 1 130 ? 1.521 -6.268 -0.340 1.00 85.56 130 GLU A CA 1
ATOM 1067 C C . GLU A 1 130 ? 1.748 -7.578 -1.106 1.00 85.56 130 GLU A C 1
ATOM 1069 O O . GLU A 1 130 ? 1.553 -7.615 -2.319 1.00 85.56 130 GLU A O 1
ATOM 1074 N N . MET A 1 131 ? 2.064 -8.669 -0.405 1.00 83.12 131 MET A N 1
ATOM 1075 C CA . MET A 1 131 ? 2.301 -9.982 -1.014 1.00 83.12 131 MET A CA 1
ATOM 1076 C C . MET A 1 131 ? 1.081 -10.513 -1.778 1.00 83.12 131 MET A C 1
ATOM 1078 O O . MET A 1 131 ? 1.228 -11.029 -2.888 1.00 83.12 131 MET A O 1
ATOM 1082 N N . ILE A 1 132 ? -0.128 -10.365 -1.220 1.00 84.06 132 ILE A N 1
ATOM 1083 C CA . ILE A 1 132 ? -1.383 -10.749 -1.891 1.00 84.06 132 ILE A CA 1
ATOM 1084 C C . ILE A 1 132 ? -1.524 -10.009 -3.228 1.00 84.06 132 ILE A C 1
ATOM 1086 O O . ILE A 1 132 ? -1.873 -10.612 -4.243 1.00 84.06 132 ILE A O 1
ATOM 1090 N N . HIS A 1 133 ? -1.214 -8.713 -3.246 1.00 85.25 133 HIS A N 1
ATOM 1091 C CA . HIS A 1 133 ? -1.295 -7.899 -4.455 1.00 85.25 13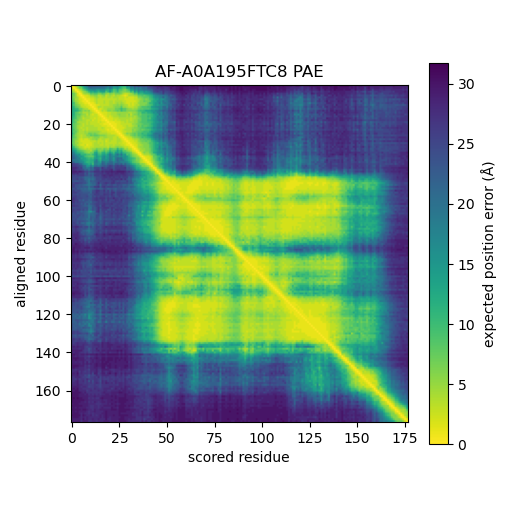3 HIS A CA 1
ATOM 1092 C C . HIS A 1 133 ? -0.165 -8.203 -5.454 1.00 85.25 133 HIS A C 1
ATOM 1094 O O . HIS A 1 133 ? -0.421 -8.207 -6.660 1.00 85.25 133 HIS A O 1
ATOM 1100 N N . ILE A 1 134 ? 1.049 -8.519 -4.980 1.00 84.31 134 ILE A N 1
ATOM 1101 C CA . ILE A 1 134 ? 2.171 -8.961 -5.827 1.00 84.31 134 ILE A CA 1
ATOM 1102 C C . ILE A 1 134 ? 1.807 -10.251 -6.564 1.00 84.31 134 ILE A C 1
ATOM 1104 O O . ILE A 1 134 ? 1.930 -10.297 -7.784 1.00 84.31 134 ILE A O 1
ATOM 1108 N N . LYS A 1 135 ? 1.295 -11.276 -5.867 1.00 80.06 135 LYS A N 1
ATOM 1109 C CA . LYS A 1 135 ? 0.946 -12.564 -6.499 1.00 80.06 135 LYS A CA 1
ATOM 1110 C C . LYS A 1 135 ? -0.076 -12.431 -7.627 1.00 80.06 135 LYS A C 1
ATOM 1112 O O . LYS A 1 135 ? -0.110 -13.268 -8.520 1.00 80.06 135 LYS A O 1
ATOM 1117 N N . LYS A 1 136 ? -0.918 -11.399 -7.579 1.00 70.94 136 LYS A N 1
ATOM 1118 C CA . LYS A 1 136 ? -1.973 -11.186 -8.566 1.00 70.94 136 LYS A CA 1
ATOM 1119 C C . LYS A 1 136 ? -1.451 -10.540 -9.856 1.00 70.94 136 LYS A C 1
ATOM 1121 O O . LYS A 1 136 ? -1.869 -10.949 -10.932 1.00 70.94 136 LYS A O 1
ATOM 1126 N N . HIS A 1 137 ? -0.584 -9.522 -9.750 1.00 67.12 137 HIS A N 1
ATOM 1127 C CA . HIS A 1 137 ? -0.224 -8.639 -10.879 1.00 67.12 137 HIS A CA 1
ATOM 1128 C C . HIS A 1 137 ? 1.181 -7.988 -10.782 1.00 67.12 137 HIS A C 1
ATOM 1130 O O . HIS A 1 137 ? 1.430 -6.959 -11.421 1.00 67.12 137 HIS A O 1
ATOM 1136 N N . GLY A 1 138 ? 2.067 -8.507 -9.926 1.00 72.75 138 GLY A N 1
ATOM 1137 C CA . GLY A 1 138 ? 3.329 -7.870 -9.537 1.00 72.75 138 GLY A CA 1
ATOM 1138 C C . GLY A 1 138 ? 4.539 -8.249 -10.397 1.00 72.75 138 GLY A C 1
ATOM 1139 O O . GLY A 1 138 ? 4.815 -9.429 -10.573 1.00 72.75 138 GLY A O 1
ATOM 1140 N N . ILE A 1 139 ? 5.321 -7.255 -10.837 1.00 81.25 139 ILE A N 1
ATOM 1141 C CA . ILE A 1 139 ? 6.676 -7.451 -11.412 1.00 81.25 139 ILE A CA 1
ATOM 1142 C C . ILE A 1 139 ? 7.795 -7.496 -10.367 1.00 81.25 139 ILE A C 1
ATOM 1144 O O . ILE A 1 139 ? 8.973 -7.521 -10.716 1.00 81.25 139 ILE A O 1
ATOM 1148 N N . ASN A 1 140 ? 7.446 -7.396 -9.086 1.00 79.94 140 ASN A N 1
ATOM 1149 C CA . ASN A 1 140 ? 8.389 -7.352 -7.973 1.00 79.94 140 ASN A CA 1
ATOM 1150 C C . ASN A 1 140 ? 9.389 -8.520 -8.005 1.00 79.94 140 ASN A C 1
ATOM 1152 O O . ASN A 1 140 ? 9.058 -9.617 -8.456 1.00 79.94 140 ASN A O 1
ATOM 1156 N N . ARG A 1 141 ? 10.607 -8.299 -7.484 1.00 63.62 141 ARG A N 1
ATOM 1157 C CA . ARG A 1 141 ? 11.607 -9.371 -7.358 1.00 63.62 141 ARG A CA 1
ATOM 1158 C C . ARG A 1 141 ? 11.042 -10.442 -6.422 1.00 63.62 141 ARG A C 1
ATOM 1160 O O . ARG A 1 141 ? 10.612 -10.132 -5.317 1.00 63.62 141 ARG A O 1
ATOM 1167 N N . GLN A 1 142 ? 11.022 -11.695 -6.872 1.00 61.66 142 GLN A N 1
ATOM 1168 C CA . GLN A 1 142 ? 10.314 -12.787 -6.187 1.00 61.66 142 GLN A CA 1
ATOM 1169 C C . GLN A 1 142 ? 10.854 -13.065 -4.768 1.00 61.66 142 GLN A C 1
ATOM 1171 O O . GLN A 1 142 ? 10.085 -13.472 -3.895 1.00 61.66 142 GLN A O 1
ATOM 1176 N N . ASN A 1 143 ? 12.108 -12.699 -4.487 1.00 53.44 143 ASN A N 1
ATOM 1177 C CA . ASN A 1 143 ? 12.717 -12.776 -3.154 1.00 53.44 143 ASN A CA 1
ATOM 1178 C C . ASN A 1 143 ? 12.021 -11.878 -2.108 1.00 53.44 143 ASN A C 1
ATOM 1180 O O . ASN A 1 143 ? 12.083 -12.163 -0.915 1.00 53.44 143 ASN A O 1
ATOM 1184 N N . ASP A 1 144 ? 11.300 -10.826 -2.523 1.00 49.62 144 ASP A N 1
ATOM 1185 C CA . ASP A 1 144 ? 10.532 -9.962 -1.609 1.00 49.62 144 ASP A CA 1
ATOM 1186 C C . ASP A 1 144 ? 9.342 -10.712 -0.964 1.00 49.62 144 ASP A C 1
ATOM 1188 O O . ASP A 1 144 ? 8.795 -10.278 0.053 1.00 49.62 144 ASP A O 1
ATOM 1192 N N . THR A 1 145 ? 8.954 -11.865 -1.528 1.00 51.59 145 THR A N 1
ATOM 1193 C CA . THR A 1 145 ? 7.859 -12.718 -1.031 1.00 51.59 145 THR A CA 1
ATOM 1194 C C . THR A 1 145 ? 8.316 -13.930 -0.209 1.00 51.59 145 THR A C 1
ATOM 1196 O O . THR A 1 145 ? 7.475 -14.609 0.376 1.00 51.59 145 THR A O 1
ATOM 1199 N N . GLU A 1 146 ? 9.626 -14.176 -0.097 1.00 50.22 146 GLU A N 1
ATOM 1200 C CA . GLU A 1 146 ? 10.193 -15.368 0.564 1.00 50.22 146 GLU A CA 1
ATOM 1201 C C . GLU A 1 146 ? 10.192 -15.293 2.099 1.00 50.22 146 GLU A C 1
ATOM 1203 O O . GLU A 1 146 ? 10.338 -16.305 2.775 1.00 50.22 146 GLU A O 1
ATOM 1208 N N . SER A 1 147 ? 9.993 -14.107 2.682 1.00 51.91 147 SER A N 1
ATOM 1209 C CA . SER A 1 147 ? 10.044 -13.902 4.144 1.00 51.91 147 SER A CA 1
ATOM 1210 C C . SER A 1 147 ? 8.847 -14.471 4.922 1.00 51.91 147 SER A C 1
ATOM 1212 O O . SER A 1 147 ? 8.728 -14.256 6.132 1.00 51.91 147 SER A O 1
ATOM 1214 N N . LEU A 1 148 ? 7.945 -15.188 4.251 1.00 52.00 148 LEU A N 1
ATOM 1215 C CA . LEU A 1 148 ? 6.755 -15.755 4.857 1.00 52.00 148 LEU A CA 1
ATOM 1216 C C . LEU A 1 148 ? 6.994 -17.231 5.217 1.00 52.00 148 LEU A C 1
ATOM 1218 O O . LEU A 1 148 ? 7.273 -18.035 4.331 1.00 52.00 148 LEU A O 1
ATOM 1222 N N . PRO A 1 149 ? 6.817 -17.635 6.486 1.00 55.41 149 PRO A N 1
ATOM 1223 C CA . PRO A 1 149 ? 6.714 -19.047 6.823 1.00 55.41 149 PRO A CA 1
ATOM 1224 C C . PRO A 1 149 ? 5.598 -19.702 5.998 1.00 55.41 149 PRO A C 1
ATOM 1226 O O . PRO A 1 149 ? 4.489 -19.162 5.938 1.00 55.41 149 PRO A O 1
ATOM 1229 N N . GLU A 1 150 ? 5.870 -20.882 5.431 1.00 55.00 150 GLU A N 1
ATOM 1230 C CA . GLU A 1 150 ? 4.948 -21.724 4.639 1.00 55.00 150 GLU A CA 1
ATOM 1231 C C . GLU A 1 150 ? 3.527 -21.809 5.244 1.00 55.00 150 GLU A C 1
ATOM 1233 O O . GLU A 1 150 ? 2.520 -21.879 4.541 1.00 55.00 150 GLU A O 1
ATOM 1238 N N . ALA A 1 151 ? 3.435 -21.718 6.575 1.00 50.84 151 ALA A N 1
ATOM 1239 C CA . ALA A 1 151 ? 2.201 -21.708 7.356 1.00 50.84 151 ALA A 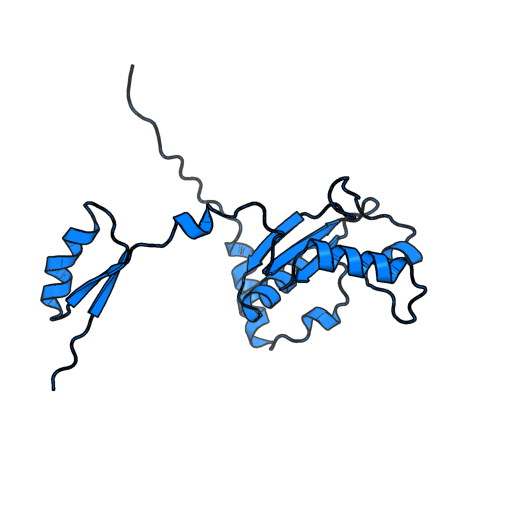CA 1
ATOM 1240 C C . ALA A 1 151 ? 1.171 -20.646 6.918 1.00 50.84 151 ALA A C 1
ATOM 1242 O O . ALA A 1 151 ? -0.034 -20.885 7.001 1.00 50.84 151 ALA A O 1
ATOM 1243 N N . TYR A 1 152 ? 1.612 -19.482 6.437 1.00 53.53 152 TYR A N 1
ATOM 1244 C CA . TYR A 1 152 ? 0.706 -18.423 5.986 1.00 53.53 152 TYR A CA 1
ATOM 1245 C C . TYR A 1 152 ? 0.316 -18.559 4.508 1.00 53.53 152 TYR A C 1
ATOM 1247 O O . TYR A 1 152 ? -0.671 -17.948 4.099 1.00 53.53 152 TYR A O 1
ATOM 1255 N N . SER A 1 153 ? 1.013 -19.387 3.719 1.00 57.00 153 SER A N 1
ATOM 1256 C CA . SER A 1 153 ? 0.660 -19.673 2.319 1.00 57.00 153 SER A CA 1
ATOM 1257 C C . SER A 1 153 ? -0.760 -20.230 2.209 1.00 57.00 153 SER A C 1
ATOM 1259 O O . SER A 1 153 ? -1.543 -19.766 1.381 1.00 57.00 153 SER A O 1
ATOM 1261 N N . ASN A 1 154 ? -1.121 -21.147 3.112 1.00 54.41 154 ASN A N 1
ATOM 1262 C CA . ASN A 1 154 ? -2.449 -21.763 3.176 1.00 54.41 154 ASN A CA 1
ATOM 1263 C C . ASN A 1 154 ? -3.541 -20.764 3.587 1.00 54.41 154 ASN A C 1
ATOM 1265 O O . ASN A 1 154 ? -4.628 -20.757 3.012 1.00 54.41 154 ASN A O 1
ATOM 1269 N N . VAL A 1 155 ? -3.243 -19.874 4.540 1.00 57.53 155 VAL A N 1
ATOM 1270 C CA . VAL A 1 155 ? -4.175 -18.817 4.968 1.00 57.53 155 VAL A CA 1
ATOM 1271 C C . VAL A 1 155 ? -4.389 -17.798 3.847 1.00 57.53 155 VAL A C 1
ATOM 1273 O O . VAL A 1 155 ? -5.517 -17.386 3.596 1.00 57.53 155 VAL A O 1
ATOM 1276 N N . ILE A 1 156 ? -3.329 -17.427 3.125 1.00 56.38 156 ILE A N 1
ATOM 1277 C CA . ILE A 1 156 ? -3.414 -16.523 1.974 1.00 56.38 156 ILE A CA 1
ATOM 1278 C C . ILE A 1 156 ? -4.252 -17.153 0.856 1.00 56.38 156 ILE A C 1
ATOM 1280 O O . ILE A 1 156 ? -5.166 -16.498 0.361 1.00 56.38 156 ILE A O 1
ATOM 1284 N N . LEU A 1 157 ? -4.014 -18.424 0.505 1.00 56.28 157 LEU A N 1
ATOM 1285 C CA . LEU A 1 157 ? -4.823 -19.145 -0.488 1.00 56.28 157 LEU A CA 1
ATOM 1286 C C . LEU A 1 157 ? -6.312 -19.193 -0.115 1.00 56.28 157 LEU A C 1
ATOM 1288 O O . LEU A 1 157 ? -7.158 -19.061 -0.993 1.00 56.28 157 LEU A O 1
ATOM 1292 N N . PHE A 1 158 ? -6.632 -19.323 1.174 1.00 53.38 158 PHE A N 1
ATOM 1293 C CA . PHE A 1 158 ? -8.010 -19.339 1.672 1.00 53.38 158 PHE A CA 1
ATOM 1294 C C . PHE A 1 158 ? -8.690 -17.955 1.661 1.00 53.38 158 PHE A C 1
ATOM 1296 O O . PHE A 1 158 ? -9.915 -17.859 1.591 1.00 53.38 158 PHE A O 1
ATOM 1303 N N . LEU A 1 159 ? -7.921 -16.865 1.722 1.00 48.31 159 LEU A N 1
ATOM 1304 C CA . LEU A 1 159 ? -8.448 -15.494 1.703 1.00 48.31 159 LEU A CA 1
ATOM 1305 C C . LEU A 1 159 ? -8.629 -14.930 0.283 1.00 48.31 159 LEU A C 1
ATOM 1307 O O . LEU A 1 159 ? -9.465 -14.047 0.094 1.00 48.31 159 LEU A O 1
ATOM 1311 N N . LEU A 1 160 ? -7.912 -15.453 -0.720 1.00 52.03 160 LEU A N 1
ATOM 1312 C CA . LEU A 1 160 ? -8.027 -15.030 -2.127 1.00 52.03 160 LEU A CA 1
ATOM 1313 C C . LEU A 1 160 ? -9.455 -15.132 -2.721 1.00 52.03 160 LEU A C 1
ATOM 1315 O O . LEU A 1 160 ? -9.836 -14.210 -3.444 1.00 52.03 160 LEU A O 1
ATOM 1319 N N . PRO A 1 161 ? -10.279 -16.158 -2.415 1.00 45.00 161 PRO A N 1
ATOM 1320 C CA . PRO A 1 161 ? -11.657 -16.248 -2.911 1.00 45.00 161 PRO A CA 1
ATOM 1321 C C . PRO A 1 161 ? -12.647 -15.360 -2.141 1.00 45.00 161 PRO A C 1
ATOM 1323 O O . PRO A 1 161 ? -13.697 -15.005 -2.666 1.00 45.00 161 PRO A O 1
ATOM 1326 N N . ASN A 1 162 ? -12.333 -14.990 -0.895 1.00 36.38 162 ASN A N 1
ATOM 1327 C CA . ASN A 1 162 ? -13.304 -14.421 0.050 1.00 36.38 162 ASN A CA 1
ATOM 1328 C C . ASN A 1 162 ? -13.340 -12.881 0.083 1.00 36.38 162 ASN A C 1
ATOM 1330 O O . ASN A 1 162 ? -14.185 -12.302 0.761 1.00 36.38 162 ASN A O 1
ATOM 1334 N N . ILE A 1 163 ? -12.456 -12.198 -0.652 1.00 42.53 163 ILE A N 1
ATOM 1335 C CA . ILE A 1 163 ? -12.449 -10.724 -0.758 1.00 42.53 163 ILE A CA 1
ATOM 1336 C C . ILE A 1 163 ? -13.337 -10.232 -1.926 1.00 42.53 163 ILE A C 1
ATOM 1338 O O . ILE A 1 163 ? -13.669 -9.051 -1.997 1.00 42.53 163 ILE A O 1
ATOM 1342 N N . PHE A 1 164 ? -13.796 -11.132 -2.807 1.00 35.81 164 PHE A N 1
ATOM 1343 C CA . PHE A 1 164 ? -14.643 -10.816 -3.967 1.00 35.81 164 PHE A CA 1
ATOM 1344 C C . PHE A 1 164 ? -15.989 -11.558 -3.943 1.00 35.81 164 PHE A C 1
ATOM 1346 O O . PHE A 1 164 ? -16.347 -12.256 -4.880 1.00 35.81 164 PHE A O 1
ATOM 1353 N N . PHE A 1 165 ? -16.788 -11.331 -2.905 1.00 28.36 165 PHE A N 1
ATOM 1354 C CA . PHE A 1 165 ? -18.233 -11.217 -3.103 1.00 28.36 165 PHE A CA 1
ATOM 1355 C C . PHE A 1 165 ? -18.711 -9.980 -2.342 1.00 28.36 165 PHE A C 1
ATOM 1357 O O . PHE A 1 165 ? -18.820 -10.029 -1.115 1.00 28.36 165 PHE A O 1
ATOM 1364 N N . PRO A 1 166 ? -18.991 -8.848 -3.017 1.00 34.62 166 PRO A N 1
ATOM 1365 C CA . PRO A 1 166 ? -19.907 -7.891 -2.429 1.00 34.62 166 PRO A CA 1
ATOM 1366 C C . PRO A 1 166 ? -21.246 -8.623 -2.317 1.00 34.62 166 PRO A C 1
ATOM 1368 O O . PRO A 1 166 ? -21.769 -9.135 -3.307 1.00 34.62 166 PRO A O 1
ATOM 1371 N N . SER A 1 167 ? -21.777 -8.739 -1.104 1.00 32.50 167 SER A N 1
ATOM 1372 C CA . SER A 1 167 ? -23.146 -9.201 -0.922 1.00 32.50 167 SER A CA 1
ATOM 1373 C C . SER A 1 167 ? -24.078 -8.307 -1.755 1.00 32.50 167 SER A C 1
ATOM 1375 O O . SER A 1 167 ? -24.024 -7.080 -1.623 1.00 32.50 167 SER A O 1
ATOM 1377 N N . PRO A 1 168 ? -24.943 -8.863 -2.621 1.00 36.91 168 PRO A N 1
ATOM 1378 C CA . PRO A 1 168 ? -25.966 -8.077 -3.274 1.00 36.91 168 PRO A CA 1
ATOM 1379 C C . PRO A 1 168 ? -27.149 -8.008 -2.308 1.00 36.91 168 PRO A C 1
ATOM 1381 O O . PRO A 1 168 ? -28.086 -8.791 -2.401 1.00 36.91 168 PRO A O 1
ATOM 1384 N N . PHE A 1 169 ? -27.099 -7.097 -1.340 1.00 32.16 169 PHE A N 1
ATOM 1385 C CA . PHE A 1 169 ? -28.308 -6.694 -0.626 1.00 32.16 169 PHE A CA 1
ATOM 1386 C C . PHE A 1 169 ? -28.624 -5.240 -0.972 1.00 32.16 169 PHE A C 1
ATOM 1388 O O . PHE A 1 169 ? -28.018 -4.333 -0.398 1.00 32.16 169 PHE A O 1
ATOM 1395 N N . PRO A 1 170 ? -29.563 -4.989 -1.902 1.00 36.25 170 PRO A N 1
ATOM 1396 C CA . PRO A 1 170 ? -30.188 -3.687 -2.009 1.00 36.25 170 PRO A CA 1
ATOM 1397 C C . PRO A 1 170 ? -31.190 -3.558 -0.855 1.00 36.25 170 PRO A C 1
ATOM 1399 O O . PRO A 1 170 ? -32.151 -4.319 -0.759 1.00 36.25 170 PRO A O 1
ATOM 1402 N N . LEU A 1 171 ? -30.959 -2.600 0.039 1.00 35.12 171 LEU A N 1
ATOM 1403 C CA . LEU A 1 171 ? -31.967 -2.123 0.981 1.00 35.12 171 LEU A CA 1
ATOM 1404 C C . LEU A 1 171 ? -32.224 -0.641 0.702 1.00 35.12 171 LEU A C 1
ATOM 1406 O O . LEU A 1 171 ? -31.281 0.128 0.529 1.00 35.12 171 LEU A O 1
ATOM 1410 N N . PHE A 1 172 ? -33.516 -0.304 0.731 1.00 34.62 172 PHE A N 1
ATOM 1411 C CA . PHE A 1 172 ? -34.199 0.965 0.441 1.00 34.62 172 PHE A CA 1
ATOM 1412 C C . PHE A 1 172 ? -34.569 1.167 -1.045 1.00 34.62 172 PHE A C 1
ATOM 1414 O O . PHE A 1 172 ? -33.711 1.116 -1.911 1.00 34.62 172 PHE A O 1
ATOM 1421 N N . ALA A 1 173 ? -35.834 1.385 -1.428 1.00 31.12 173 ALA A N 1
ATOM 1422 C CA . ALA A 1 173 ? -36.954 1.942 -0.670 1.00 31.12 173 ALA A CA 1
ATOM 1423 C C . ALA A 1 173 ? -38.324 1.406 -1.142 1.00 31.12 173 ALA A C 1
ATOM 1425 O O . ALA A 1 173 ? -38.673 1.496 -2.314 1.00 31.12 173 ALA A O 1
ATOM 1426 N N . ILE A 1 174 ? -39.126 0.930 -0.187 1.00 42.41 174 ILE A N 1
ATOM 1427 C CA . ILE A 1 174 ? -40.590 1.009 -0.229 1.00 42.41 174 ILE A CA 1
ATOM 1428 C C . ILE A 1 174 ? -40.941 2.223 0.636 1.00 42.41 174 ILE A C 1
ATOM 1430 O O . ILE A 1 174 ? -40.592 2.212 1.812 1.00 42.41 174 ILE A O 1
ATOM 1434 N N . PHE A 1 175 ? -41.539 3.264 0.045 1.00 39.44 175 PHE A N 1
ATOM 1435 C CA . PHE A 1 175 ? -42.707 4.024 0.537 1.00 39.44 175 PHE A CA 1
ATOM 1436 C C . PHE A 1 175 ? -42.882 5.359 -0.222 1.00 39.44 175 PHE A C 1
ATOM 1438 O O . PHE A 1 175 ? -42.044 6.243 -0.082 1.00 39.44 175 PHE A O 1
ATOM 1445 N N . ARG A 1 176 ? -44.058 5.486 -0.873 1.00 33.66 176 ARG A N 1
ATOM 1446 C CA . ARG A 1 176 ? -44.838 6.696 -1.255 1.00 33.66 176 ARG A CA 1
ATOM 1447 C C . ARG A 1 176 ? -44.203 7.664 -2.268 1.00 33.66 176 ARG A C 1
ATOM 1449 O O .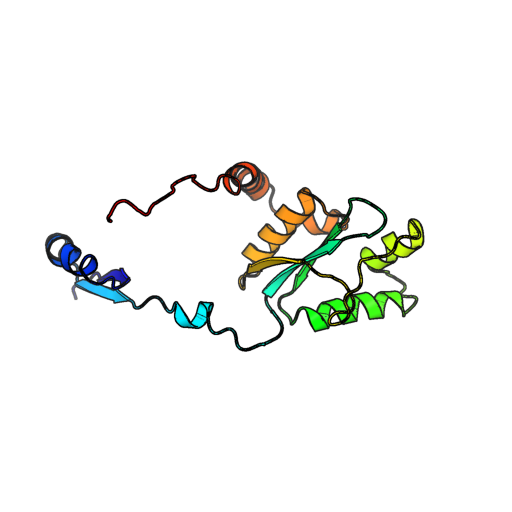 ARG A 1 176 ? -43.030 7.981 -2.178 1.00 33.66 176 ARG A O 1
ATOM 1456 N N . SER A 1 177 ? -44.935 8.203 -3.242 1.00 47.62 177 SER A N 1
ATOM 1457 C CA . SER A 1 177 ? -46.375 8.523 -3.345 1.00 47.62 177 SER A CA 1
ATOM 1458 C C . SER A 1 177 ? -47.119 7.760 -4.432 1.00 47.62 177 SER A C 1
ATOM 1460 O O . SER A 1 177 ? -46.564 7.694 -5.550 1.00 47.62 177 SER A O 1
#

Foldseek 3Di:
DDDAAEDEDEDDPPPLVVCVVVQVVVNHHYHYDHPVVVVVVPPDPDQAAQFWKWWAWPPDQAIAIDTGRDRPQVVQVVLVVLLVPPDPDHDLQNCCCVVVVTDIDQDPVHRGDMDTPDHDNDPVVSLLSRLLVCVVHHSHDCVSNVPDDPVCVVVSVVCNVVVPDPPPDDDDDDDDD

Secondary structure (DSSP, 8-state):
-----EEEEE--TTTGGGHHHHHHHTT-EEEEE----HHHH---S---EEEEEEEEBSSSS-EEEEEEEEEHHHHHHHHHHHHHTT-SS--HHHHHHHHS---BPP-SSSSS-EEEEEE--SHHHHHHHHHHHHHHHB-S-GGGGTTS-THHHHHHHHHTTTTS-------------

Organism: NCBI:txid34720

Mean predicted aligned error: 16.57 Å

Radius of gyration: 23.44 Å; Cα contacts (8 Å, |Δi|>4): 205; chains: 1; bounding box: 71×38×69 Å

Sequence (177 aa):
MTQKSFFTIPYVNTISERFTPIVNMFNCKLAFTIPNVLKKFIKRGKDRTSVVYRISCENCDVSYIGQTKRQLKTRLHEHVSDINISSKSPSVISNHRMEENHNFKRDKMNIYKVDILDIEPSFNKRLISEMIHIKKHGINRQNDTESLPEAYSNVILFLLPNIFFPSPFPLFAIFRS

Solvent-accessible surface area (backbone atoms only — not comparable to full-atom values): 10951 Å² total; per-residue (Å²): 135,84,83,82,50,74,47,77,43,64,69,41,91,86,58,49,70,69,46,52,69,60,35,53,74,69,74,31,43,81,42,77,38,79,76,72,58,63,69,72,72,65,65,70,99,60,74,60,48,16,32,26,34,36,38,44,42,70,76,50,97,46,22,44,56,48,71,39,73,51,43,50,67,61,55,55,52,49,61,50,50,43,54,74,40,91,50,96,74,58,43,70,70,42,45,50,28,67,76,67,70,40,52,62,40,63,39,97,90,38,86,47,40,70,47,78,77,46,78,38,82,50,66,70,62,34,50,54,52,38,47,59,51,29,78,74,48,36,65,55,66,70,73,80,63,62,86,58,63,72,79,51,54,60,55,51,62,65,47,67,68,70,78,71,66,81,80,91,73,91,78,87,82,92,80,88,134

InterPro domains:
  IPR000305 GIY-YIG endonuclease [PS50164] (48-135)
  IPR035901 GIY-YIG endonuclease superfamily [G3DSA:3.40.1440.10] (49-146)
  IPR035901 GIY-YIG endonuclease superfamily [SSF82771] (50-113)

pLDDT: mean 72.27, std 17.02, range [28.36, 91.38]

Nearest PDB structures (foldseek):
  4fwd-assembly1_A  TM=3.223E-01  e=8.359E-01  Meiothermus taiwanensis
  7ev6-assembly1_A  TM=2.995E-01  e=2.970E+00  Meiothermus taiwanensis